Protein AF-A0A645EVH6-F1 (afdb_monomer_lite)

Foldseek 3Di:
DDDDDDDPDPPDFDDPDLKTKDQDPVVVVVVLVVVLVVLLVVVVVVLVVVLVVVVVVLVVVLVVVQVVVVVVCVVVVVVVCVVCVVVVHPDPADADRQDSVLQPPDSVVLLVQLLVVVDDDDDDDDDPCSVVVSSVVVSPDPPQPQPPPPPDHTIGIGRNVSVVVVSVVVVVSSVVSSVVSVVVSVVVSVVVSVVVSVVRRVVSVVVVVVVVVVVVVVVVVVVVVVVVVVVVVVVVVVVVVVVVVVVVVVVVVVVVVVVVVVD

pLDDT: mean 74.07, std 15.63, range [30.72, 95.19]

Structure (mmCIF, N/CA/C/O backbone):
data_AF-A0A645EVH6-F1
#
_entry.id   AF-A0A645EVH6-F1
#
loop_
_atom_site.group_PDB
_atom_site.id
_atom_site.type_symbol
_atom_site.label_atom_id
_atom_site.label_alt_id
_atom_site.label_comp_id
_atom_site.label_asym_id
_atom_site.label_entity_id
_atom_site.label_seq_id
_atom_site.pdbx_PDB_ins_code
_atom_site.Cartn_x
_atom_site.Cartn_y
_atom_site.Cartn_z
_atom_site.occupancy
_atom_site.B_iso_or_equiv
_atom_site.auth_seq_id
_atom_site.auth_comp_id
_atom_site.auth_asym_id
_atom_site.auth_atom_id
_atom_site.pdbx_PDB_model_num
ATOM 1 N N . MET A 1 1 ? 37.843 15.540 -81.173 1.00 35.75 1 MET A N 1
ATOM 2 C CA . MET A 1 1 ? 38.576 15.593 -79.892 1.00 35.75 1 MET A CA 1
ATOM 3 C C . MET A 1 1 ? 37.615 16.020 -78.799 1.00 35.75 1 MET A C 1
ATOM 5 O O . MET A 1 1 ? 36.695 16.767 -79.100 1.00 35.75 1 MET A O 1
ATOM 9 N N . SER A 1 2 ? 37.868 15.526 -77.586 1.00 34.94 2 SER A N 1
ATOM 10 C CA . SER A 1 2 ? 37.196 15.837 -76.314 1.00 34.94 2 SER A CA 1
ATOM 11 C C . SER A 1 2 ? 35.929 15.036 -75.994 1.00 34.94 2 SER A C 1
ATOM 13 O O . SER A 1 2 ? 34.800 15.493 -76.137 1.00 34.94 2 SER A O 1
ATOM 15 N N . GLN A 1 3 ? 36.182 13.822 -75.493 1.00 38.12 3 GLN A N 1
ATOM 16 C CA . GLN A 1 3 ? 35.404 13.207 -74.418 1.00 38.12 3 GLN A CA 1
ATOM 17 C C . GLN A 1 3 ? 35.583 14.034 -73.133 1.00 38.12 3 GLN A C 1
ATOM 19 O O . GLN A 1 3 ? 36.707 14.432 -72.835 1.00 38.12 3 GLN A O 1
ATOM 24 N N . HIS A 1 4 ? 34.528 14.189 -72.331 1.00 30.72 4 HIS A N 1
ATOM 25 C CA . HIS A 1 4 ? 34.626 13.889 -70.901 1.00 30.72 4 HIS A CA 1
ATOM 26 C C . HIS A 1 4 ? 33.241 13.563 -70.336 1.00 30.72 4 HIS A C 1
ATOM 28 O O . HIS A 1 4 ? 32.351 14.405 -70.248 1.00 30.72 4 HIS A O 1
ATOM 34 N N . SER A 1 5 ? 33.083 12.293 -69.981 1.00 32.91 5 SER A N 1
ATOM 35 C CA . SER A 1 5 ? 32.079 11.779 -69.061 1.00 32.91 5 SER A CA 1
ATOM 36 C C . SER A 1 5 ? 32.321 12.306 -67.647 1.00 32.91 5 SER A C 1
ATOM 38 O O . SER A 1 5 ? 33.470 12.539 -67.283 1.00 32.91 5 SER A O 1
ATOM 40 N N . LEU A 1 6 ? 31.277 12.380 -66.825 1.00 33.12 6 LEU A N 1
ATOM 41 C CA . LEU A 1 6 ? 31.109 11.583 -65.597 1.00 33.12 6 LEU A CA 1
ATOM 42 C C . LEU A 1 6 ? 30.071 12.267 -64.711 1.00 33.12 6 LEU A C 1
ATOM 44 O O . LEU A 1 6 ? 30.290 13.354 -64.181 1.00 33.12 6 LEU A O 1
ATOM 48 N N . GLY A 1 7 ? 28.933 11.590 -64.563 1.00 31.44 7 GLY A N 1
ATOM 49 C CA . GLY A 1 7 ? 27.994 11.869 -63.495 1.00 31.44 7 GLY A CA 1
ATOM 50 C C . GLY A 1 7 ? 28.711 11.741 -62.156 1.00 31.44 7 GLY A C 1
ATOM 51 O O . GLY A 1 7 ? 29.404 10.754 -61.904 1.00 31.44 7 GLY A O 1
ATOM 52 N N . ALA A 1 8 ? 28.552 12.758 -61.316 1.00 31.44 8 ALA A N 1
ATOM 53 C CA . ALA A 1 8 ? 28.910 12.682 -59.915 1.00 31.44 8 ALA A CA 1
ATOM 54 C C . ALA A 1 8 ? 28.021 11.609 -59.278 1.00 31.44 8 ALA A C 1
ATOM 56 O O . ALA A 1 8 ? 26.817 11.802 -59.097 1.00 31.44 8 ALA A O 1
ATOM 57 N N . GLY A 1 9 ? 28.617 10.444 -59.031 1.00 32.34 9 GLY A N 1
ATOM 58 C CA . GLY A 1 9 ? 27.984 9.357 -58.311 1.00 32.34 9 GLY A CA 1
ATOM 59 C C . GLY A 1 9 ? 27.580 9.841 -56.927 1.00 32.34 9 GLY A C 1
ATOM 60 O O . GLY A 1 9 ? 28.414 10.290 -56.143 1.00 32.34 9 GLY A O 1
ATOM 61 N N . VAL A 1 10 ? 26.291 9.739 -56.624 1.00 41.28 10 VAL A N 1
ATOM 62 C CA . VAL A 1 10 ? 25.836 9.638 -55.243 1.00 41.28 10 VAL A CA 1
ATOM 63 C C . VAL A 1 10 ? 26.436 8.333 -54.729 1.00 41.28 10 VAL A C 1
ATOM 65 O O . VAL A 1 10 ? 25.954 7.258 -55.080 1.00 41.28 10 VAL A O 1
ATOM 68 N N . SER A 1 11 ? 27.548 8.421 -53.994 1.00 47.06 11 SER A N 1
ATOM 69 C CA . SER A 1 11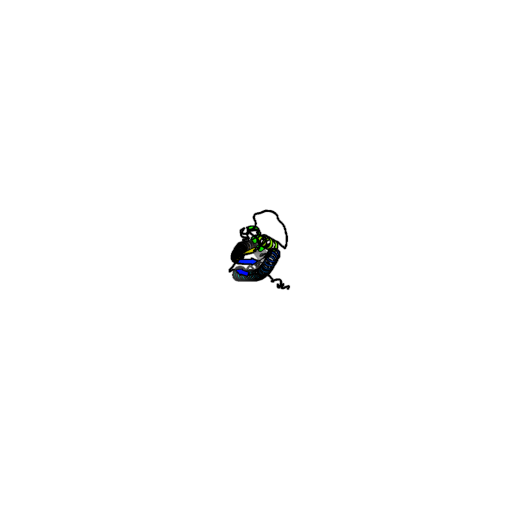 ? 28.149 7.281 -53.300 1.00 47.06 11 SER A CA 1
ATOM 70 C C . SER A 1 11 ? 27.110 6.742 -52.327 1.00 47.06 11 SER A C 1
ATOM 72 O O . SER A 1 11 ? 26.860 7.325 -51.273 1.00 47.06 11 SER A O 1
ATOM 74 N N . SER A 1 12 ? 26.424 5.689 -52.755 1.00 53.12 12 SER A N 1
ATOM 75 C CA . SER A 1 12 ? 25.334 5.074 -52.018 1.00 53.12 12 SER A CA 1
ATOM 76 C C . SER A 1 12 ? 25.916 4.343 -50.811 1.00 53.12 12 SER A C 1
ATOM 78 O O . SER A 1 12 ? 26.953 3.691 -50.922 1.00 53.12 12 SER A O 1
ATOM 80 N N . ALA A 1 13 ? 25.272 4.472 -49.653 1.00 57.31 13 ALA A N 1
ATOM 81 C CA . ALA A 1 13 ? 25.601 3.658 -48.491 1.00 57.31 13 ALA A CA 1
ATOM 82 C C . ALA A 1 13 ? 25.440 2.177 -48.867 1.00 57.31 13 ALA A C 1
ATOM 84 O O . ALA A 1 13 ? 24.383 1.782 -49.368 1.00 57.31 13 ALA A O 1
ATOM 85 N N . GLU A 1 14 ? 26.484 1.379 -48.659 1.00 62.78 14 GLU A N 1
ATOM 86 C CA . GLU A 1 14 ? 26.471 -0.050 -48.966 1.00 62.78 14 GLU A CA 1
ATOM 87 C C . GLU A 1 14 ? 26.329 -0.840 -47.663 1.00 62.78 14 GLU A C 1
ATOM 89 O O . GLU A 1 14 ? 27.074 -0.641 -46.703 1.00 62.78 14 GLU A O 1
ATOM 94 N N . MET A 1 15 ? 25.346 -1.740 -47.622 1.00 56.16 15 MET A N 1
ATOM 95 C CA . MET A 1 15 ? 25.192 -2.701 -46.533 1.00 56.16 15 MET A CA 1
ATOM 96 C C . MET A 1 15 ? 26.043 -3.930 -46.848 1.00 56.16 15 MET A C 1
ATOM 98 O O . MET A 1 15 ? 25.703 -4.710 -47.738 1.00 56.16 15 MET A O 1
ATOM 102 N N . ALA A 1 16 ? 27.138 -4.113 -46.115 1.00 58.44 16 ALA A N 1
ATOM 103 C CA . ALA A 1 16 ? 27.970 -5.307 -46.182 1.00 58.44 16 ALA A CA 1
ATOM 104 C C . ALA A 1 16 ? 27.645 -6.208 -44.979 1.00 58.44 16 ALA A C 1
ATOM 106 O O . ALA A 1 16 ? 28.345 -6.213 -43.967 1.00 58.44 16 ALA A O 1
ATOM 107 N N . GLY A 1 17 ? 26.538 -6.952 -45.066 1.00 66.12 17 GLY A N 1
ATOM 108 C CA . GLY A 1 17 ? 26.044 -7.760 -43.946 1.00 66.12 17 GLY A CA 1
ATOM 109 C C . GLY A 1 17 ? 25.523 -6.886 -42.801 1.00 66.12 17 GLY A C 1
ATOM 110 O O . GLY A 1 17 ? 24.634 -6.067 -43.018 1.00 66.12 17 GLY A O 1
ATOM 111 N N . GLU A 1 18 ? 26.070 -7.052 -41.593 1.00 61.06 18 GLU A N 1
ATOM 112 C CA . GLU A 1 18 ? 25.745 -6.228 -40.411 1.00 61.06 18 GLU A CA 1
ATOM 113 C C . GLU A 1 18 ? 26.552 -4.916 -40.347 1.00 61.06 18 GLU A C 1
ATOM 115 O O . GLU A 1 18 ? 26.321 -4.090 -39.466 1.00 61.06 18 GLU A O 1
ATOM 120 N N . MET A 1 19 ? 27.470 -4.695 -41.294 1.00 65.31 19 MET A N 1
ATOM 121 C CA . MET A 1 19 ? 28.307 -3.499 -41.360 1.00 65.31 19 MET A CA 1
ATOM 122 C C . MET A 1 19 ? 27.734 -2.500 -42.365 1.00 65.31 19 MET A C 1
ATOM 124 O O . MET A 1 19 ? 27.615 -2.790 -43.559 1.00 65.31 19 MET A O 1
ATOM 128 N N . LEU A 1 20 ? 27.414 -1.301 -41.890 1.00 67.81 20 LEU A N 1
ATOM 129 C CA . LEU A 1 20 ? 27.058 -0.176 -42.741 1.00 67.81 20 LEU A CA 1
ATOM 130 C C . LEU A 1 20 ? 28.345 0.532 -43.182 1.00 67.81 20 LEU A C 1
ATOM 132 O O . LEU A 1 20 ? 29.060 1.107 -42.360 1.00 67.81 20 LEU A O 1
ATOM 136 N N . VAL A 1 21 ? 28.632 0.474 -44.482 1.00 69.06 21 VAL A N 1
ATOM 137 C CA . VAL A 1 21 ? 29.816 1.078 -45.100 1.00 69.06 21 VAL A CA 1
ATOM 138 C C . VAL A 1 21 ? 29.434 2.452 -45.646 1.00 69.06 21 VAL A C 1
ATOM 140 O O . VAL A 1 21 ? 28.615 2.580 -46.560 1.00 69.06 21 VAL A O 1
ATOM 143 N N . LEU A 1 22 ? 30.046 3.496 -45.101 1.00 69.69 22 LEU A N 1
ATOM 144 C CA . LEU A 1 22 ? 29.836 4.887 -45.488 1.00 69.69 22 LEU A CA 1
ATOM 145 C C . LEU A 1 22 ? 31.140 5.474 -46.007 1.00 69.69 22 LEU A C 1
ATOM 147 O O . LEU A 1 22 ? 32.206 5.233 -45.460 1.00 69.69 22 LEU A O 1
ATOM 151 N N . HIS A 1 23 ? 31.070 6.243 -47.084 1.00 67.12 23 HIS A N 1
ATOM 152 C CA . HIS A 1 23 ? 32.266 6.723 -47.783 1.00 67.12 23 HIS A CA 1
ATOM 153 C C . HIS A 1 23 ? 32.705 8.127 -47.329 1.00 67.12 23 HIS A C 1
ATOM 155 O O . HIS A 1 23 ? 33.748 8.619 -47.755 1.00 67.12 23 HIS A O 1
ATOM 161 N N . ASP A 1 24 ? 31.920 8.758 -46.451 1.00 68.81 24 ASP A N 1
ATOM 162 C CA . ASP A 1 24 ? 32.100 10.128 -45.976 1.00 68.81 24 ASP A CA 1
ATOM 163 C C . ASP A 1 24 ? 31.794 10.249 -44.471 1.00 68.81 24 ASP A C 1
ATOM 165 O O . ASP A 1 24 ? 30.850 9.637 -43.963 1.00 68.81 24 ASP A O 1
ATOM 169 N N . GLU A 1 25 ? 32.586 11.059 -43.761 1.00 66.12 25 GLU A N 1
ATOM 170 C CA . GLU A 1 25 ? 32.459 11.260 -42.309 1.00 66.12 25 GLU A CA 1
ATOM 171 C C . GLU A 1 25 ? 31.138 11.939 -41.949 1.00 66.12 25 GLU A C 1
ATOM 173 O O . GLU A 1 25 ? 30.506 11.612 -40.944 1.00 66.12 25 GLU A O 1
ATOM 178 N N . GLY A 1 26 ? 30.716 12.896 -42.781 1.00 66.56 26 GLY A N 1
ATOM 179 C CA . GLY A 1 26 ? 29.462 13.615 -42.617 1.00 66.56 26 GLY A CA 1
ATOM 180 C C . GLY A 1 26 ? 28.276 12.673 -42.762 1.00 66.56 26 GLY A C 1
ATOM 181 O O . GLY A 1 26 ? 27.378 12.686 -41.924 1.00 66.56 26 GLY A O 1
ATOM 182 N N . GLN A 1 27 ? 28.303 11.786 -43.759 1.00 69.00 27 GLN A N 1
ATOM 183 C CA . GLN A 1 27 ? 27.285 10.745 -43.920 1.00 69.00 27 GLN A CA 1
ATOM 184 C C . GLN A 1 27 ? 27.244 9.777 -42.727 1.00 69.00 27 GLN A C 1
ATOM 186 O O . GLN A 1 27 ? 26.154 9.445 -42.262 1.00 69.00 27 GLN A O 1
ATOM 191 N N . ALA A 1 28 ? 28.399 9.376 -42.184 1.00 66.94 28 ALA A N 1
ATOM 192 C CA . ALA A 1 28 ? 28.474 8.544 -40.979 1.00 66.94 28 ALA A CA 1
ATOM 193 C C . ALA A 1 28 ? 27.867 9.212 -39.748 1.00 66.94 28 ALA A C 1
ATOM 195 O O . ALA A 1 28 ? 27.052 8.598 -39.057 1.00 66.94 28 ALA A O 1
ATOM 196 N N . LYS A 1 29 ? 28.177 10.490 -39.523 1.00 69.25 29 LYS A N 1
ATOM 197 C CA . LYS A 1 29 ? 27.578 11.268 -38.433 1.00 69.25 29 LYS A CA 1
ATOM 198 C C . LYS A 1 29 ? 26.071 11.425 -38.607 1.00 69.25 29 LYS A C 1
ATOM 200 O O . LYS A 1 29 ? 25.334 11.163 -37.668 1.00 69.25 29 LYS A O 1
ATOM 205 N N . ILE A 1 30 ? 25.600 11.742 -39.814 1.00 76.25 30 ILE A N 1
ATOM 206 C CA . ILE A 1 30 ? 24.165 11.899 -40.097 1.00 76.25 30 ILE A CA 1
ATOM 207 C C . ILE A 1 30 ? 23.400 10.593 -39.847 1.00 76.25 30 ILE A C 1
ATOM 209 O O . ILE A 1 30 ? 22.311 10.618 -39.272 1.00 76.25 30 ILE A O 1
ATOM 213 N N . VAL A 1 31 ? 23.942 9.447 -40.269 1.00 74.62 31 VAL A N 1
ATOM 214 C CA . VAL A 1 31 ? 23.275 8.158 -40.051 1.00 74.62 31 VAL A CA 1
ATOM 215 C C . VAL A 1 31 ? 23.280 7.777 -38.571 1.00 74.62 31 VAL A C 1
ATOM 217 O O . VAL A 1 31 ? 22.240 7.358 -38.065 1.00 74.62 31 VAL A O 1
ATOM 220 N N . LEU A 1 32 ? 24.389 7.981 -37.856 1.00 72.75 32 LEU A N 1
ATOM 221 C CA . LEU A 1 32 ? 24.445 7.752 -36.411 1.00 72.75 32 LEU A CA 1
ATOM 222 C C . LEU A 1 32 ? 23.496 8.666 -35.642 1.00 72.75 32 LEU A C 1
ATOM 224 O O . LEU A 1 32 ? 22.785 8.186 -34.765 1.00 72.75 32 LEU A O 1
ATOM 228 N N . ASP A 1 33 ? 23.418 9.945 -35.998 1.00 74.19 33 ASP A N 1
ATOM 229 C CA . ASP A 1 33 ? 22.483 10.884 -35.378 1.00 74.19 33 ASP A CA 1
ATOM 230 C C . ASP A 1 33 ? 21.028 10.486 -35.655 1.00 74.19 33 ASP A C 1
ATOM 232 O O . ASP A 1 33 ? 20.176 10.572 -34.769 1.00 74.19 33 ASP A O 1
ATOM 236 N N . LYS A 1 34 ? 20.736 9.964 -36.851 1.00 81.31 34 LYS A N 1
ATOM 237 C CA . LYS A 1 34 ? 19.405 9.450 -37.191 1.00 81.31 34 LYS A CA 1
ATOM 238 C C . LYS A 1 34 ? 19.059 8.175 -36.417 1.00 81.31 34 LYS A C 1
ATOM 240 O O . LYS A 1 34 ? 17.935 8.055 -35.929 1.00 81.31 34 LYS A O 1
ATOM 245 N N . ILE A 1 35 ? 20.006 7.246 -36.273 1.00 77.31 35 ILE A N 1
ATOM 246 C CA . ILE A 1 35 ? 19.842 6.033 -35.457 1.00 77.31 35 ILE A CA 1
ATOM 247 C C . ILE A 1 35 ? 19.646 6.419 -33.990 1.00 77.31 35 ILE A C 1
ATOM 249 O O . ILE A 1 35 ? 18.695 5.962 -33.364 1.00 77.31 35 ILE A O 1
ATOM 253 N N . ARG A 1 36 ? 20.483 7.318 -33.463 1.00 73.56 36 ARG A N 1
ATOM 254 C CA . ARG A 1 36 ? 20.394 7.852 -32.100 1.00 73.56 36 ARG A CA 1
ATOM 255 C C . ARG A 1 36 ? 19.021 8.455 -31.835 1.00 73.56 36 ARG A C 1
ATOM 257 O O . ARG A 1 36 ? 18.365 8.047 -30.883 1.00 73.56 36 ARG A O 1
ATOM 264 N N . SER A 1 37 ? 18.573 9.364 -32.698 1.00 79.25 37 SER A N 1
ATOM 265 C CA . SER A 1 37 ? 17.268 10.017 -32.567 1.00 79.25 37 SER A CA 1
ATOM 266 C C . SER A 1 37 ? 16.113 9.011 -32.631 1.00 79.25 37 SER A C 1
ATOM 268 O O . SER A 1 37 ? 15.169 9.103 -31.847 1.00 79.25 37 SER A O 1
ATOM 270 N N . SER A 1 38 ? 16.203 8.003 -33.507 1.00 81.56 38 SER A N 1
ATOM 271 C CA . SER A 1 38 ? 15.198 6.939 -33.588 1.00 81.56 38 SER A CA 1
ATOM 272 C C . SER A 1 38 ? 15.171 6.070 -32.326 1.00 81.56 38 SER A C 1
ATOM 274 O O . SER A 1 38 ? 14.091 5.768 -31.821 1.00 81.56 38 SER A O 1
ATOM 276 N N . CYS A 1 39 ? 16.333 5.670 -31.802 1.00 75.12 39 CYS A N 1
ATOM 277 C CA . CYS A 1 39 ? 16.439 4.879 -30.575 1.00 75.12 39 CYS A CA 1
ATOM 278 C C . CYS A 1 39 ? 15.926 5.660 -29.360 1.00 75.12 39 CYS A C 1
ATOM 280 O O . CYS A 1 39 ? 15.150 5.122 -28.576 1.00 75.12 39 CYS A O 1
ATOM 282 N N . GLU A 1 40 ? 16.304 6.933 -29.233 1.00 77.31 40 GLU A N 1
ATOM 283 C CA . GLU A 1 40 ? 15.819 7.831 -28.182 1.00 77.31 40 GLU A CA 1
ATOM 284 C C . GLU A 1 40 ? 14.288 7.939 -28.213 1.00 77.31 40 GLU A C 1
ATOM 286 O O . GLU A 1 40 ? 13.637 7.763 -27.185 1.00 77.31 40 GLU A O 1
ATOM 291 N N . GLY A 1 41 ? 13.697 8.136 -29.396 1.00 81.06 41 GLY A N 1
ATOM 292 C CA . GLY A 1 41 ? 12.243 8.205 -29.553 1.00 81.06 41 GLY A CA 1
ATOM 293 C C . GLY A 1 41 ? 11.526 6.921 -29.122 1.00 81.06 41 GLY A C 1
ATOM 294 O O . GLY A 1 41 ? 10.532 6.982 -28.398 1.00 81.06 41 GLY A O 1
ATOM 295 N N . VAL A 1 42 ? 12.041 5.753 -29.518 1.00 83.12 42 VAL A N 1
ATOM 296 C CA . VAL A 1 42 ? 11.462 4.452 -29.135 1.00 83.12 42 VAL A CA 1
ATOM 297 C C . VAL A 1 42 ? 11.573 4.215 -27.628 1.00 83.12 42 VAL A C 1
ATOM 299 O O . VAL A 1 42 ? 10.612 3.767 -27.005 1.00 83.12 42 VAL A O 1
ATOM 302 N N . LEU A 1 43 ? 12.720 4.533 -27.028 1.00 76.06 43 LEU A N 1
ATOM 303 C CA . LEU A 1 43 ? 12.962 4.323 -25.601 1.00 76.06 43 LEU A CA 1
ATOM 304 C C . LEU A 1 43 ? 12.127 5.264 -24.729 1.00 76.06 43 LEU A C 1
ATOM 306 O O . LEU A 1 43 ? 11.577 4.821 -23.722 1.00 76.06 43 LEU A O 1
ATOM 310 N N . LEU A 1 44 ? 11.954 6.524 -25.138 1.00 80.44 44 LEU A N 1
ATOM 311 C CA . LEU A 1 44 ? 11.052 7.463 -24.464 1.00 80.44 44 LEU A CA 1
ATOM 312 C C . LEU A 1 44 ? 9.594 6.997 -24.545 1.00 80.44 44 LEU A C 1
ATOM 314 O O . LEU A 1 44 ? 8.898 6.978 -23.531 1.00 80.44 44 LEU A O 1
ATOM 318 N N . ALA A 1 45 ? 9.144 6.541 -25.717 1.00 83.06 45 ALA A N 1
ATOM 319 C CA . ALA A 1 45 ? 7.801 5.985 -25.870 1.00 83.06 45 ALA A CA 1
ATOM 320 C C . ALA A 1 45 ? 7.594 4.735 -24.993 1.00 83.06 45 ALA A C 1
ATOM 322 O O . ALA A 1 45 ? 6.544 4.578 -24.363 1.00 83.06 45 ALA A O 1
ATOM 323 N N . ALA A 1 46 ? 8.606 3.866 -24.903 1.00 80.44 46 ALA A N 1
ATOM 324 C CA . ALA A 1 46 ? 8.582 2.700 -24.026 1.00 80.44 46 ALA A CA 1
ATOM 325 C C . ALA A 1 46 ? 8.528 3.102 -22.544 1.00 80.44 46 ALA A C 1
ATOM 327 O O . ALA A 1 46 ? 7.717 2.557 -21.797 1.00 80.44 46 ALA A O 1
ATOM 328 N N . GLN A 1 47 ? 9.326 4.088 -22.121 1.00 79.75 47 GLN A N 1
ATOM 329 C CA . GLN A 1 47 ? 9.304 4.618 -20.757 1.00 79.75 47 GLN A CA 1
ATOM 330 C C . GLN A 1 47 ? 7.926 5.188 -20.401 1.00 79.75 47 GLN A C 1
ATOM 332 O O . GLN A 1 47 ? 7.393 4.876 -19.337 1.00 79.75 47 GLN A O 1
ATOM 337 N N . GLU A 1 48 ? 7.325 5.995 -21.277 1.00 82.94 48 GLU A N 1
ATOM 338 C CA . GLU A 1 48 ? 5.980 6.536 -21.061 1.00 82.94 48 GLU A CA 1
ATOM 339 C C . GLU A 1 48 ? 4.924 5.431 -20.983 1.00 82.94 48 GLU A C 1
ATOM 341 O O . GLU A 1 48 ? 4.034 5.490 -20.133 1.00 82.94 48 GLU A O 1
ATOM 346 N N . SER A 1 49 ? 5.020 4.405 -21.834 1.00 86.00 49 SER A N 1
ATOM 347 C CA . SER A 1 49 ? 4.129 3.242 -21.776 1.00 86.00 49 SER A CA 1
ATOM 348 C C . SER A 1 49 ? 4.256 2.505 -20.446 1.00 86.00 49 SER A C 1
ATOM 350 O O . SER A 1 49 ? 3.255 2.309 -19.765 1.00 86.00 49 SER A O 1
ATOM 352 N N . ILE A 1 50 ? 5.481 2.167 -20.034 1.00 81.56 50 ILE A N 1
ATOM 353 C CA . ILE A 1 50 ? 5.742 1.455 -18.777 1.00 81.56 50 ILE A CA 1
ATOM 354 C C . ILE A 1 50 ? 5.292 2.297 -17.580 1.00 81.56 50 ILE A C 1
ATOM 356 O O . ILE A 1 50 ? 4.684 1.769 -16.657 1.00 81.56 50 ILE A O 1
ATOM 360 N N . SER A 1 51 ? 5.552 3.606 -17.593 1.00 80.69 51 SER A N 1
ATOM 361 C CA . SER A 1 51 ? 5.132 4.515 -16.523 1.00 80.69 51 SER A CA 1
ATOM 362 C C . SER A 1 51 ? 3.610 4.543 -16.365 1.00 80.69 51 SER A C 1
ATOM 364 O O . SER A 1 51 ? 3.105 4.432 -15.247 1.00 80.69 51 SER A O 1
ATOM 366 N N . ARG A 1 52 ? 2.874 4.623 -17.483 1.00 85.19 52 ARG A N 1
ATOM 367 C CA . ARG A 1 52 ? 1.405 4.554 -17.482 1.00 85.19 52 ARG A CA 1
ATOM 368 C C . ARG A 1 52 ? 0.898 3.202 -16.987 1.00 85.19 52 ARG A C 1
ATOM 370 O O . ARG A 1 52 ? 0.023 3.170 -16.127 1.00 85.19 52 ARG A O 1
ATOM 377 N N . ASP A 1 53 ? 1.466 2.105 -17.479 1.00 86.38 53 ASP A N 1
ATOM 378 C CA . ASP A 1 53 ? 1.051 0.757 -17.084 1.00 86.38 53 ASP A CA 1
ATOM 379 C C . ASP A 1 53 ? 1.320 0.489 -15.599 1.00 86.38 53 ASP A C 1
ATOM 381 O O . ASP A 1 53 ? 0.477 -0.087 -14.912 1.00 86.38 53 ASP A O 1
ATOM 385 N N . LEU A 1 54 ? 2.473 0.924 -15.082 1.00 83.12 54 LEU A N 1
ATOM 386 C CA . LEU A 1 54 ? 2.802 0.809 -13.663 1.00 83.12 54 LEU A CA 1
ATOM 387 C C . LEU A 1 54 ? 1.834 1.617 -12.802 1.00 83.12 54 LEU A C 1
ATOM 389 O O . LEU A 1 54 ? 1.332 1.074 -11.824 1.00 83.12 54 LEU A O 1
ATOM 393 N N . ALA A 1 55 ? 1.526 2.862 -13.177 1.00 81.56 55 ALA A N 1
ATOM 394 C CA . ALA A 1 55 ? 0.556 3.683 -12.453 1.00 81.56 55 ALA A CA 1
ATOM 395 C C . ALA A 1 55 ? -0.815 2.988 -12.355 1.00 81.56 55 ALA A C 1
ATOM 397 O O . ALA A 1 55 ? -1.342 2.823 -11.257 1.00 81.56 55 ALA A O 1
ATOM 398 N N . LEU A 1 56 ? -1.332 2.468 -13.474 1.00 86.88 56 LEU A N 1
ATOM 399 C CA . LEU A 1 56 ? -2.600 1.730 -13.497 1.00 86.88 56 LEU A CA 1
ATOM 400 C C . LEU A 1 56 ? -2.564 0.470 -12.621 1.00 86.88 56 LEU A C 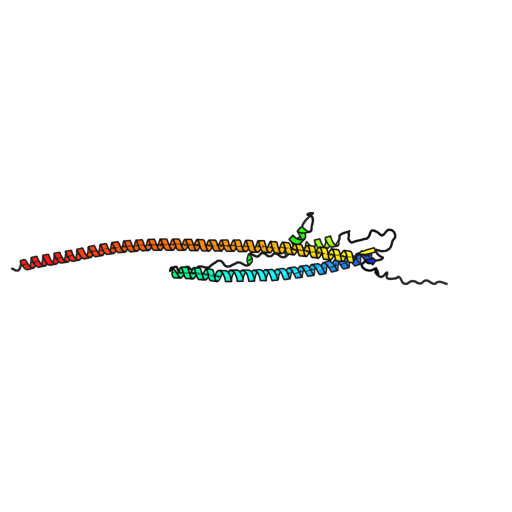1
ATOM 402 O O . LEU A 1 56 ? -3.519 0.171 -11.903 1.00 86.88 56 LEU A O 1
ATOM 406 N N . ARG A 1 57 ? -1.463 -0.291 -12.660 1.00 85.31 57 ARG A N 1
ATOM 407 C CA . ARG A 1 57 ? -1.328 -1.497 -11.830 1.00 85.31 57 ARG A CA 1
ATOM 408 C C . ARG A 1 57 ? -1.198 -1.172 -10.348 1.00 85.31 57 ARG A C 1
ATOM 410 O O . ARG A 1 57 ? -1.712 -1.938 -9.536 1.00 85.31 57 ARG A O 1
ATOM 417 N N . PHE A 1 58 ? -0.549 -0.067 -9.995 1.00 82.06 58 PHE A N 1
ATOM 418 C CA . PHE A 1 58 ? -0.467 0.395 -8.615 1.00 82.06 58 PHE A CA 1
ATOM 419 C C . PHE A 1 58 ? -1.834 0.803 -8.071 1.00 82.06 58 PHE A C 1
ATOM 421 O O . PHE A 1 58 ? -2.205 0.319 -7.007 1.00 82.06 58 PHE A O 1
ATOM 428 N N . GLU A 1 59 ? -2.627 1.564 -8.827 1.00 82.69 59 GLU A N 1
ATOM 429 C CA . GLU A 1 59 ? -4.011 1.900 -8.451 1.00 82.69 59 GLU A CA 1
ATOM 430 C C . GLU A 1 59 ? -4.884 0.638 -8.291 1.00 82.69 59 GLU A C 1
ATOM 432 O O . GLU A 1 59 ? -5.707 0.510 -7.374 1.00 82.69 59 GLU A O 1
ATOM 437 N N . GLN A 1 60 ? -4.694 -0.354 -9.166 1.00 86.31 60 GLN A N 1
ATOM 438 C CA . GLN A 1 60 ? -5.398 -1.630 -9.062 1.00 86.31 60 GLN A CA 1
ATOM 439 C C . GLN A 1 60 ? -4.969 -2.430 -7.823 1.00 86.31 60 GLN A C 1
ATOM 441 O O . GLN A 1 60 ? -5.816 -3.012 -7.139 1.00 86.31 60 GLN A O 1
ATOM 446 N N . LEU A 1 61 ? -3.671 -2.471 -7.519 1.00 83.38 61 LEU A N 1
ATOM 447 C CA . LEU A 1 61 ? -3.145 -3.125 -6.321 1.00 83.38 61 LEU A CA 1
ATOM 448 C C . LEU A 1 61 ? -3.696 -2.458 -5.058 1.00 83.38 61 LEU A C 1
ATOM 450 O O . LEU A 1 61 ? -4.198 -3.138 -4.167 1.00 83.38 61 LEU A O 1
ATOM 454 N N . GLU A 1 62 ? -3.652 -1.132 -5.024 1.00 81.38 62 GLU A N 1
ATOM 455 C CA . GLU A 1 62 ? -4.140 -0.272 -3.952 1.00 81.38 62 GLU A CA 1
ATOM 456 C C . GLU A 1 62 ? -5.630 -0.527 -3.655 1.00 81.38 62 GLU A C 1
ATOM 458 O O . GLU A 1 62 ? -6.008 -0.842 -2.520 1.00 81.38 62 GLU A O 1
ATOM 463 N N . SER A 1 63 ? -6.481 -0.490 -4.684 1.00 84.81 63 SER A N 1
ATOM 464 C CA . SER A 1 63 ? -7.918 -0.768 -4.549 1.00 84.81 63 SER A CA 1
ATOM 465 C C . SER A 1 63 ? -8.211 -2.214 -4.136 1.00 84.81 63 SER A C 1
ATOM 467 O O . SER A 1 63 ? -9.084 -2.455 -3.296 1.00 84.81 63 SER A O 1
ATOM 469 N N . THR A 1 64 ? -7.465 -3.183 -4.673 1.00 86.12 64 THR A N 1
ATOM 470 C CA . THR A 1 64 ? -7.628 -4.604 -4.333 1.00 86.12 64 THR A CA 1
ATOM 471 C C . THR A 1 64 ? -7.238 -4.875 -2.884 1.00 86.12 64 THR A C 1
ATOM 473 O O . THR A 1 64 ? -7.979 -5.551 -2.171 1.00 86.12 64 THR A O 1
ATOM 476 N N . LEU A 1 65 ? -6.114 -4.323 -2.424 1.00 81.38 65 LEU A N 1
ATOM 477 C CA . LEU A 1 65 ? -5.629 -4.505 -1.059 1.00 81.38 65 LEU A CA 1
ATOM 478 C C . LEU A 1 65 ? -6.565 -3.836 -0.050 1.00 81.38 65 LEU A C 1
ATOM 480 O O . LEU A 1 65 ? -6.941 -4.462 0.940 1.00 81.38 65 LEU A O 1
ATOM 484 N N . SER A 1 66 ? -7.028 -2.616 -0.341 1.00 81.94 66 SER A N 1
ATOM 485 C CA . SER A 1 66 ? -8.033 -1.932 0.482 1.00 81.94 66 SER A CA 1
ATOM 486 C C . SER A 1 66 ? -9.318 -2.743 0.606 1.00 81.94 66 SER A C 1
ATOM 488 O O . SER A 1 66 ? -9.857 -2.905 1.703 1.00 81.94 66 SER A O 1
ATOM 490 N N . ARG A 1 67 ? -9.803 -3.306 -0.505 1.00 86.12 67 ARG A N 1
ATOM 491 C CA . ARG A 1 67 ? -10.995 -4.154 -0.500 1.00 86.12 67 ARG A CA 1
ATOM 492 C C . ARG A 1 67 ? -10.781 -5.423 0.318 1.00 86.12 67 ARG A C 1
ATOM 494 O O . ARG A 1 67 ? -11.590 -5.703 1.195 1.00 86.12 67 ARG A O 1
ATOM 501 N N . ALA A 1 68 ? -9.692 -6.148 0.067 1.00 86.00 68 ALA A N 1
ATOM 502 C CA . ALA A 1 68 ? -9.379 -7.394 0.758 1.00 86.00 68 ALA A CA 1
ATOM 503 C C . ALA A 1 68 ? -9.265 -7.190 2.274 1.00 86.00 68 ALA A C 1
ATOM 505 O O . ALA A 1 68 ? -9.816 -7.974 3.047 1.00 86.00 68 ALA A O 1
ATOM 506 N N . LEU A 1 69 ? -8.608 -6.112 2.706 1.00 81.62 69 LEU A N 1
ATOM 507 C CA . LEU A 1 69 ? -8.446 -5.826 4.124 1.00 81.62 69 LEU A CA 1
ATOM 508 C C . LEU A 1 69 ? -9.761 -5.379 4.779 1.00 81.62 69 LEU A C 1
ATOM 510 O O . LEU A 1 69 ? -10.092 -5.857 5.861 1.00 81.62 69 LEU A O 1
ATOM 514 N N . ASN A 1 70 ? -10.552 -4.530 4.116 1.00 83.69 70 ASN A N 1
ATOM 515 C CA . ASN A 1 70 ? -11.882 -4.159 4.610 1.00 83.69 70 ASN A CA 1
ATOM 516 C C . ASN A 1 70 ? -12.812 -5.377 4.718 1.00 83.69 70 ASN A C 1
ATOM 518 O O . ASN A 1 70 ? -13.521 -5.526 5.714 1.00 83.69 70 ASN A O 1
ATOM 522 N N . ASP A 1 71 ? -12.800 -6.265 3.723 1.00 86.81 71 ASP A N 1
ATOM 523 C CA . ASP A 1 71 ? -13.610 -7.484 3.730 1.00 86.81 71 ASP A CA 1
ATOM 524 C C . ASP A 1 71 ? -13.161 -8.455 4.837 1.00 86.81 71 ASP A C 1
ATOM 526 O O . ASP A 1 71 ? -14.010 -9.084 5.467 1.00 86.81 71 ASP A O 1
ATOM 530 N N . ALA A 1 72 ? -11.863 -8.512 5.152 1.00 84.62 72 ALA A N 1
ATOM 531 C CA . ALA A 1 72 ? -11.346 -9.261 6.298 1.00 84.62 72 ALA A CA 1
ATOM 532 C C . ALA A 1 72 ? -11.720 -8.631 7.653 1.00 84.62 72 ALA A C 1
ATOM 534 O O . ALA A 1 72 ? -11.859 -9.346 8.646 1.00 84.62 72 ALA A O 1
ATOM 535 N N . MET A 1 73 ? -11.908 -7.308 7.713 1.00 82.50 73 MET A N 1
ATOM 536 C CA . MET A 1 73 ? -12.169 -6.588 8.966 1.00 82.50 73 MET A CA 1
ATOM 537 C C . MET A 1 73 ? -13.639 -6.519 9.355 1.00 82.50 73 MET A C 1
ATOM 539 O O . MET A 1 73 ? -13.962 -6.573 10.541 1.00 82.50 73 MET A O 1
ATOM 543 N N . ARG A 1 74 ? -14.547 -6.497 8.375 1.00 84.25 74 ARG A N 1
ATOM 544 C CA . ARG A 1 74 ? -15.996 -6.568 8.620 1.00 84.25 74 ARG A CA 1
ATOM 545 C C . ARG A 1 74 ? -16.432 -7.705 9.556 1.00 84.25 74 ARG A C 1
ATOM 547 O O . ARG A 1 74 ? -17.183 -7.404 10.482 1.00 84.25 74 ARG A O 1
ATOM 554 N N . PRO A 1 75 ? -16.016 -8.976 9.373 1.00 86.75 75 PRO A N 1
ATOM 555 C CA . PRO A 1 75 ? -16.445 -10.051 10.267 1.00 86.75 75 PRO A CA 1
ATOM 556 C C . PRO A 1 75 ? -15.902 -9.871 11.688 1.00 86.75 75 PRO A C 1
ATOM 558 O O . PRO A 1 75 ? -16.603 -10.182 12.647 1.00 86.75 75 PRO A O 1
ATOM 561 N N . ILE A 1 76 ? -14.692 -9.323 11.844 1.00 84.19 76 ILE A N 1
ATOM 562 C CA . ILE A 1 76 ? -14.112 -9.021 13.161 1.00 84.19 76 ILE A CA 1
ATOM 563 C C . ILE A 1 76 ? -14.928 -7.922 13.847 1.00 84.19 76 ILE A C 1
ATOM 565 O O . ILE A 1 76 ? -15.317 -8.067 15.005 1.00 84.19 76 ILE A O 1
ATOM 569 N N . GLU A 1 77 ? -15.260 -6.856 13.119 1.00 84.00 77 GLU A N 1
ATOM 570 C CA . GLU A 1 77 ? -16.094 -5.770 13.630 1.00 84.00 77 GLU A CA 1
ATOM 571 C C . GLU A 1 77 ? -17.490 -6.246 14.046 1.00 84.00 77 GLU A C 1
ATOM 573 O O . GLU A 1 77 ? -17.984 -5.854 15.106 1.00 84.00 77 GLU A O 1
ATOM 578 N N . GLN A 1 78 ? -18.121 -7.096 13.232 1.00 86.00 78 GLN A N 1
ATOM 579 C CA . GLN A 1 78 ? -19.424 -7.687 13.538 1.00 86.00 78 GLN A CA 1
ATOM 580 C C . GLN A 1 78 ? -19.356 -8.548 14.796 1.00 86.00 78 GLN A C 1
ATOM 582 O O . GLN A 1 78 ? -20.136 -8.320 15.717 1.00 86.00 78 GLN A O 1
ATOM 587 N N . ARG A 1 79 ? -18.367 -9.447 14.884 1.00 85.69 79 ARG A N 1
ATOM 588 C CA . ARG A 1 79 ? -18.151 -10.311 16.051 1.00 85.69 79 ARG A CA 1
ATOM 589 C C . ARG A 1 79 ? -17.992 -9.491 17.330 1.00 85.69 79 ARG A C 1
ATOM 591 O O . ARG A 1 79 ? -18.675 -9.745 18.313 1.00 85.69 79 ARG A O 1
ATOM 598 N N . VAL A 1 80 ? -17.133 -8.471 17.314 1.00 83.38 80 VAL A N 1
ATOM 599 C CA . VAL A 1 80 ? -16.900 -7.614 18.487 1.00 83.38 80 VAL A CA 1
ATOM 600 C C . VAL A 1 80 ? -18.176 -6.870 18.887 1.00 83.38 80 VAL A C 1
ATOM 602 O O . VAL A 1 80 ? -18.511 -6.817 20.068 1.00 83.38 80 VAL A O 1
ATOM 605 N N . LYS A 1 81 ? -18.929 -6.330 17.922 1.00 83.69 81 LYS A N 1
ATOM 606 C CA . LYS A 1 81 ? -20.210 -5.660 18.196 1.00 83.69 81 LYS A CA 1
ATOM 607 C C . LYS A 1 81 ? -21.255 -6.606 18.773 1.00 83.69 81 LYS A C 1
ATOM 609 O O . LYS A 1 81 ? -21.972 -6.219 19.692 1.00 83.69 81 LYS A O 1
ATOM 614 N N . GLU A 1 82 ? -21.362 -7.814 18.235 1.00 86.31 82 GLU A N 1
ATOM 615 C CA . GLU A 1 82 ? -22.287 -8.834 18.721 1.00 86.31 82 GLU A CA 1
ATOM 616 C C . GLU A 1 82 ? -21.967 -9.208 20.166 1.00 86.31 82 GLU A C 1
ATOM 618 O O . GLU A 1 82 ? -22.850 -9.103 21.013 1.00 86.31 82 GLU A O 1
ATOM 623 N N . GLU A 1 83 ? -20.721 -9.563 20.475 1.00 84.25 83 GLU A N 1
ATOM 624 C CA . GLU A 1 83 ? -20.304 -9.945 21.833 1.00 84.25 83 GLU A CA 1
ATOM 625 C C . GLU A 1 83 ? -20.550 -8.818 22.850 1.00 84.25 83 GLU A C 1
ATOM 627 O O . GLU A 1 83 ? -21.070 -9.046 23.944 1.00 84.25 83 GLU A O 1
ATOM 632 N N . LEU A 1 84 ? -20.272 -7.568 22.472 1.00 82.31 84 LEU A N 1
ATOM 633 C CA . LEU A 1 84 ? -20.544 -6.412 23.328 1.00 82.31 84 LEU A CA 1
ATOM 634 C C . LEU A 1 84 ? -22.033 -6.204 23.584 1.00 82.31 84 LEU A C 1
ATOM 636 O O . LEU A 1 84 ? -22.431 -5.957 24.724 1.00 82.31 84 LEU A O 1
ATOM 640 N N . ASN A 1 85 ? -22.859 -6.350 22.549 1.00 82.62 85 ASN A N 1
ATOM 641 C CA . ASN A 1 85 ? -24.306 -6.256 22.689 1.00 82.62 85 ASN A CA 1
ATOM 642 C C . ASN A 1 85 ? -24.857 -7.371 23.592 1.00 82.62 85 ASN A C 1
ATOM 644 O O . ASN A 1 85 ? -25.704 -7.079 24.437 1.00 82.62 85 ASN A O 1
ATOM 648 N N . HIS A 1 86 ? -24.360 -8.610 23.467 1.00 84.00 86 HIS A N 1
ATOM 649 C CA . HIS A 1 86 ? -24.743 -9.729 24.341 1.00 84.00 86 HIS A CA 1
ATOM 650 C C . HIS A 1 86 ? -24.361 -9.474 25.803 1.00 84.00 86 HIS A C 1
ATOM 652 O O . HIS A 1 86 ? -25.148 -9.752 26.704 1.00 84.00 86 HIS A O 1
ATOM 658 N N . ALA A 1 87 ? -23.199 -8.867 26.049 1.00 79.38 87 ALA A N 1
ATOM 659 C CA . ALA A 1 87 ? -22.771 -8.446 27.383 1.00 79.38 87 ALA A CA 1
ATOM 660 C C . ALA A 1 87 ? -23.501 -7.180 27.904 1.00 79.38 87 ALA A C 1
ATOM 662 O O . ALA A 1 87 ? -23.246 -6.705 29.017 1.00 79.38 87 ALA A O 1
ATOM 663 N N . GLY A 1 88 ? -24.431 -6.621 27.122 1.00 73.44 88 GLY A N 1
ATOM 664 C CA . GLY A 1 88 ? -25.225 -5.450 27.491 1.00 73.44 88 GLY A CA 1
ATOM 665 C C . GLY A 1 88 ? -24.473 -4.121 27.376 1.00 73.44 88 GLY A C 1
ATOM 666 O O . GLY A 1 88 ? -24.896 -3.133 27.981 1.00 73.44 88 GLY A O 1
ATOM 667 N N . PHE A 1 89 ? -23.368 -4.078 26.628 1.00 74.19 89 PHE A N 1
ATOM 668 C CA . PHE A 1 89 ? -22.630 -2.860 26.299 1.00 74.19 89 PHE A CA 1
ATOM 669 C C . PHE A 1 89 ? -23.045 -2.357 24.915 1.00 74.19 89 PHE A C 1
ATOM 671 O O . PHE A 1 89 ? -22.797 -2.994 23.896 1.00 74.19 89 PHE A O 1
ATOM 678 N N . ARG A 1 90 ? -23.644 -1.164 24.853 1.00 63.75 90 ARG A N 1
ATOM 679 C CA . ARG A 1 90 ? -23.963 -0.492 23.583 1.00 63.75 90 ARG A CA 1
ATOM 680 C C . ARG A 1 90 ? -22.836 0.462 23.191 1.00 63.75 90 ARG A C 1
ATOM 682 O O . ARG A 1 90 ? -22.989 1.676 23.279 1.00 63.75 90 ARG A O 1
ATOM 689 N N . ALA A 1 91 ? -21.691 -0.081 22.780 1.00 61.88 91 ALA A N 1
ATOM 690 C CA . ALA A 1 91 ? -20.567 0.725 22.303 1.00 61.88 91 ALA A CA 1
ATOM 691 C C . ALA A 1 91 ? -20.657 0.947 20.783 1.00 61.88 91 ALA A C 1
ATOM 693 O O . ALA A 1 91 ? -20.749 -0.000 20.000 1.00 61.88 91 ALA A O 1
ATOM 694 N N . ARG A 1 92 ? -20.599 2.209 20.335 1.00 61.94 92 ARG A N 1
ATOM 695 C CA . ARG A 1 92 ? -20.508 2.542 18.904 1.00 61.94 92 ARG A CA 1
ATOM 696 C C . ARG A 1 92 ? -19.057 2.420 18.443 1.00 61.94 92 ARG A C 1
ATOM 698 O O . ARG A 1 92 ? -18.374 3.421 18.271 1.00 61.94 92 ARG A O 1
ATOM 705 N N . ILE A 1 93 ? -18.595 1.191 18.247 1.00 65.19 93 ILE A N 1
ATOM 706 C CA . ILE A 1 93 ? -17.231 0.938 17.771 1.00 65.19 93 ILE A CA 1
ATOM 707 C C . ILE A 1 93 ? -17.179 1.105 16.258 1.00 65.19 93 ILE A C 1
ATOM 709 O O . ILE A 1 93 ? -18.062 0.636 15.530 1.00 65.19 93 ILE A O 1
ATOM 713 N N . ARG A 1 94 ? -16.143 1.803 15.801 1.00 64.94 94 ARG A N 1
ATOM 714 C CA . ARG A 1 94 ? -15.730 1.860 14.403 1.00 64.94 94 ARG A CA 1
ATOM 715 C C . ARG A 1 94 ? -14.271 1.452 14.363 1.00 64.94 94 ARG A C 1
ATOM 717 O O . ARG A 1 94 ? -13.456 2.084 15.029 1.00 64.94 94 ARG A O 1
ATOM 724 N N . PHE A 1 95 ? -13.971 0.404 13.613 1.00 70.12 95 PHE A N 1
ATOM 725 C CA . PHE A 1 95 ? -12.591 0.009 13.379 1.00 70.12 95 PHE A CA 1
ATOM 726 C C . PHE A 1 95 ? -11.933 0.960 12.372 1.00 70.12 95 PHE A C 1
ATOM 728 O O . PHE A 1 95 ? -12.640 1.576 11.564 1.00 70.12 95 PHE A O 1
ATOM 735 N N . PRO A 1 96 ? -10.601 1.122 12.433 1.00 70.69 96 PRO A N 1
ATOM 736 C CA . PRO A 1 96 ? -9.885 1.934 11.464 1.00 70.69 96 PRO A CA 1
ATOM 737 C C . PRO A 1 96 ? -10.089 1.377 10.053 1.00 70.69 96 PRO A C 1
ATOM 739 O O . PRO A 1 96 ? -10.027 0.168 9.828 1.00 70.69 96 PRO A O 1
ATOM 742 N N . ALA A 1 97 ? -10.340 2.273 9.102 1.00 67.44 97 ALA A N 1
ATOM 743 C CA . ALA A 1 97 ? -10.360 1.937 7.687 1.00 67.44 97 ALA A CA 1
ATOM 744 C C . ALA A 1 97 ? -8.933 1.988 7.132 1.00 67.44 97 ALA A C 1
ATOM 746 O O . ALA A 1 97 ? -8.117 2.810 7.554 1.00 67.44 97 ALA A O 1
ATOM 747 N N . PHE A 1 98 ? -8.630 1.125 6.167 1.00 65.50 98 PHE A N 1
ATOM 748 C CA . PHE A 1 98 ? -7.331 1.151 5.506 1.00 65.50 98 PHE A CA 1
ATOM 749 C C . PHE A 1 98 ? -7.236 2.335 4.541 1.00 65.50 98 PHE A C 1
ATOM 751 O O . PHE A 1 98 ? -8.042 2.449 3.614 1.00 65.50 98 PHE A O 1
ATOM 758 N N . HIS A 1 99 ? -6.248 3.205 4.753 1.00 63.50 99 HIS A N 1
ATOM 759 C CA . HIS A 1 99 ? -6.040 4.394 3.933 1.00 63.50 99 HIS A CA 1
ATOM 760 C C . HIS A 1 99 ? -5.097 4.089 2.776 1.00 63.50 99 HIS A C 1
ATOM 762 O O . HIS A 1 99 ? -3.903 3.860 2.947 1.00 63.50 99 HIS A O 1
ATOM 768 N N . THR A 1 100 ? -5.659 4.139 1.580 1.00 58.09 100 THR A N 1
ATOM 769 C CA . THR A 1 100 ? -4.989 3.880 0.308 1.00 58.09 100 THR A CA 1
ATOM 770 C C . THR A 1 100 ? -3.905 4.914 -0.020 1.00 58.09 100 THR A C 1
ATOM 772 O O . THR A 1 100 ? -2.828 4.549 -0.477 1.00 58.09 100 THR A O 1
ATOM 775 N N . ALA A 1 101 ? -4.082 6.159 0.437 1.00 58.97 101 ALA A N 1
ATOM 776 C CA . ALA A 1 101 ? -3.098 7.242 0.331 1.00 58.97 101 ALA A CA 1
ATOM 777 C C . ALA A 1 101 ? -1.738 6.982 1.023 1.00 58.97 101 ALA A C 1
ATOM 779 O O . ALA A 1 101 ? -0.817 7.781 0.863 1.00 58.97 101 ALA A O 1
ATOM 780 N N . MET A 1 102 ? -1.588 5.896 1.794 1.00 57.28 102 MET A N 1
ATOM 781 C CA . MET A 1 102 ? -0.286 5.484 2.339 1.00 57.28 102 MET A CA 1
ATOM 782 C C . MET A 1 102 ? 0.624 4.828 1.292 1.00 57.28 102 MET A C 1
ATOM 784 O O . MET A 1 102 ? 1.835 4.736 1.493 1.00 57.28 102 MET A O 1
ATOM 788 N N . PHE A 1 103 ? 0.071 4.416 0.152 1.00 61.72 103 PHE A N 1
ATOM 789 C CA . PHE A 1 103 ? 0.830 3.876 -0.962 1.00 61.72 103 PHE A CA 1
ATOM 790 C C . PHE A 1 103 ? 1.372 4.992 -1.860 1.00 61.72 103 PHE A C 1
ATOM 792 O O . PHE A 1 103 ? 0.769 5.368 -2.860 1.00 61.72 103 PHE A O 1
ATOM 799 N N . ASN A 1 104 ? 2.544 5.533 -1.523 1.00 65.69 104 ASN A N 1
ATOM 800 C CA . ASN A 1 104 ? 3.220 6.517 -2.370 1.00 65.69 104 ASN A CA 1
ATOM 801 C C . ASN A 1 104 ? 4.061 5.819 -3.452 1.00 65.69 104 ASN A C 1
ATOM 803 O O . ASN A 1 104 ? 5.291 5.745 -3.377 1.00 65.69 104 ASN A O 1
ATOM 807 N N . PHE A 1 105 ? 3.390 5.261 -4.459 1.00 68.69 105 PHE A N 1
ATOM 808 C CA . PHE A 1 105 ? 4.055 4.643 -5.604 1.00 68.69 105 PHE A CA 1
ATOM 809 C C . PHE A 1 105 ? 4.526 5.704 -6.603 1.00 68.69 105 PHE A C 1
ATOM 811 O O . PHE A 1 105 ? 3.838 6.045 -7.564 1.00 68.69 105 PHE A O 1
ATOM 818 N N . ASN A 1 106 ? 5.727 6.242 -6.387 1.00 70.75 106 ASN A N 1
ATOM 819 C CA . ASN A 1 106 ? 6.297 7.243 -7.281 1.00 70.75 106 ASN A CA 1
ATOM 820 C C . ASN A 1 106 ? 7.053 6.583 -8.446 1.00 70.75 106 ASN A C 1
ATOM 822 O O . ASN A 1 106 ? 8.223 6.221 -8.329 1.00 70.75 106 ASN A O 1
ATOM 826 N N . THR A 1 107 ? 6.397 6.477 -9.604 1.00 70.75 107 THR A N 1
ATOM 827 C CA . THR A 1 107 ? 7.014 5.941 -10.829 1.00 70.75 107 THR A CA 1
ATOM 828 C C . THR A 1 107 ? 8.250 6.729 -11.252 1.00 70.75 107 THR A C 1
ATOM 830 O O . THR A 1 107 ? 9.234 6.129 -11.672 1.00 70.75 107 THR A O 1
ATOM 833 N N . ARG A 1 108 ? 8.266 8.058 -11.087 1.00 70.88 108 ARG A N 1
ATOM 834 C CA . ARG A 1 108 ? 9.440 8.880 -11.432 1.00 70.88 108 ARG A CA 1
ATOM 835 C C . ARG A 1 108 ? 10.633 8.561 -10.539 1.00 70.88 108 ARG A C 1
ATOM 837 O O . ARG A 1 108 ? 11.750 8.489 -11.037 1.00 70.88 108 ARG A O 1
ATOM 844 N N . GLN A 1 109 ? 10.394 8.347 -9.248 1.00 72.25 109 GLN A N 1
ATOM 845 C CA . GLN A 1 109 ? 11.441 7.952 -8.310 1.00 72.25 109 GLN A CA 1
ATOM 846 C C . GLN A 1 109 ? 11.984 6.557 -8.639 1.00 72.25 109 GLN A C 1
ATOM 848 O O . GLN A 1 109 ? 13.195 6.393 -8.668 1.00 72.25 109 GLN A O 1
ATOM 853 N N . LEU A 1 110 ? 11.113 5.602 -8.989 1.00 74.88 110 LEU A N 1
ATOM 854 C CA . LEU A 1 110 ? 11.524 4.263 -9.432 1.00 74.88 110 LEU A CA 1
ATOM 855 C C . LEU A 1 110 ? 12.447 4.310 -10.653 1.00 74.88 110 LEU A C 1
ATOM 857 O O . LEU A 1 110 ? 13.452 3.605 -10.703 1.00 74.88 110 LEU A O 1
ATOM 861 N N . PHE A 1 111 ? 12.114 5.146 -11.640 1.00 73.81 111 PHE A N 1
ATOM 862 C CA . PHE A 1 111 ? 12.977 5.336 -12.802 1.00 73.81 111 PHE A CA 1
ATOM 863 C C . PHE A 1 111 ? 14.296 6.009 -12.416 1.00 73.81 111 PHE A C 1
ATOM 865 O O . PHE A 1 111 ? 15.339 5.550 -12.865 1.00 73.81 111 PHE A O 1
ATOM 872 N N . ASN A 1 112 ? 14.282 7.035 -11.562 1.00 71.81 112 ASN A N 1
ATOM 873 C CA . ASN A 1 112 ? 15.512 7.686 -11.102 1.00 71.81 112 ASN A CA 1
ATOM 874 C C . ASN A 1 112 ? 16.439 6.714 -10.356 1.00 71.81 112 ASN A C 1
ATOM 876 O O . ASN A 1 112 ? 17.628 6.663 -10.646 1.00 71.81 112 ASN A O 1
ATOM 880 N N . GLU A 1 113 ? 15.896 5.886 -9.468 1.00 70.81 113 GLU A N 1
ATOM 881 C CA . GLU A 1 113 ? 16.665 4.899 -8.707 1.00 70.81 113 GLU A CA 1
ATOM 882 C C . GLU A 1 113 ? 17.241 3.794 -9.611 1.00 70.81 113 GLU A C 1
ATOM 884 O O . GLU A 1 113 ? 18.385 3.370 -9.442 1.00 70.81 113 GLU A O 1
ATOM 889 N N . ALA A 1 114 ? 16.487 3.372 -10.632 1.00 70.81 114 ALA A N 1
ATOM 890 C CA . ALA A 1 114 ? 16.974 2.426 -11.635 1.00 70.81 114 ALA A CA 1
ATOM 891 C C . ALA A 1 114 ? 18.134 2.991 -12.478 1.00 70.81 114 ALA A C 1
ATOM 893 O O . ALA A 1 114 ? 18.980 2.222 -12.932 1.00 70.81 114 ALA A O 1
ATOM 894 N N . ILE A 1 115 ? 18.179 4.313 -12.680 1.00 66.12 115 ILE A N 1
ATOM 895 C CA . ILE A 1 115 ? 19.252 5.010 -13.408 1.00 66.12 115 ILE A CA 1
ATOM 896 C C . ILE A 1 115 ? 20.482 5.215 -12.521 1.00 66.12 115 ILE A C 1
ATOM 898 O O . ILE A 1 115 ? 21.601 5.023 -12.984 1.00 66.12 115 ILE A O 1
ATOM 902 N N . GLU A 1 116 ? 20.297 5.591 -11.253 1.00 62.56 116 GLU A N 1
ATOM 903 C CA . GLU A 1 116 ? 21.399 5.822 -10.308 1.00 62.56 116 GLU A CA 1
ATOM 904 C C . GLU A 1 116 ? 22.243 4.560 -10.071 1.00 62.56 116 GLU A C 1
ATOM 906 O O . GLU A 1 116 ? 23.452 4.658 -9.883 1.00 62.56 116 GLU A O 1
ATOM 911 N N . GLN A 1 117 ? 21.645 3.366 -10.154 1.00 58.00 117 GLN A N 1
ATOM 912 C CA . GLN A 1 117 ? 22.373 2.097 -10.022 1.00 58.00 117 GLN A CA 1
ATOM 913 C C . GLN A 1 117 ? 23.260 1.737 -11.230 1.00 58.00 117 GLN A C 1
ATOM 915 O O . GLN A 1 117 ? 24.071 0.818 -11.116 1.00 58.00 117 GLN A O 1
ATOM 920 N N . ASP A 1 118 ? 23.117 2.420 -12.369 1.00 53.94 118 ASP A N 1
ATOM 921 C CA . ASP A 1 118 ? 23.860 2.140 -13.611 1.00 53.94 118 ASP A CA 1
ATOM 922 C C . ASP A 1 118 ? 25.033 3.116 -13.845 1.00 53.94 118 ASP A C 1
ATOM 924 O O . ASP A 1 118 ? 25.856 2.920 -14.739 1.00 53.94 118 ASP A O 1
ATOM 928 N N . ILE A 1 119 ? 25.150 4.171 -13.027 1.00 53.44 119 ILE A N 1
ATOM 929 C CA . ILE A 1 119 ? 26.158 5.227 -13.190 1.00 53.44 119 ILE A CA 1
ATOM 930 C C . ILE A 1 119 ? 27.151 5.177 -12.014 1.00 53.44 119 ILE A C 1
ATOM 932 O O . ILE A 1 119 ? 26.744 5.379 -10.869 1.00 53.44 119 ILE A O 1
ATOM 936 N N . PRO A 1 120 ? 28.466 4.972 -12.244 1.00 45.28 120 PRO A N 1
ATOM 937 C CA . PRO A 1 120 ? 29.480 5.238 -11.228 1.00 45.28 120 PRO A CA 1
ATOM 938 C C . PRO A 1 120 ? 29.386 6.709 -10.822 1.00 45.28 120 PRO A C 1
ATOM 940 O O . PRO A 1 120 ? 29.439 7.590 -11.678 1.00 45.28 120 PRO A O 1
ATOM 943 N N . ALA A 1 121 ? 29.199 6.957 -9.528 1.00 43.25 121 ALA A N 1
ATOM 944 C CA . ALA A 1 121 ? 28.937 8.265 -8.943 1.00 43.25 121 ALA A CA 1
ATOM 945 C C . ALA A 1 121 ? 29.998 9.320 -9.311 1.00 43.25 121 ALA A C 1
ATOM 947 O O . ALA A 1 121 ? 30.957 9.530 -8.578 1.00 43.25 121 ALA A O 1
ATOM 948 N N . GLU A 1 122 ? 29.800 10.033 -10.418 1.00 41.38 122 GLU A N 1
ATOM 949 C CA . GLU A 1 122 ? 30.500 11.283 -10.691 1.00 41.38 122 GLU A CA 1
ATOM 950 C C . GLU A 1 122 ? 29.540 12.292 -11.344 1.00 41.38 122 GLU A C 1
ATOM 952 O O . GLU A 1 122 ? 29.285 12.291 -12.550 1.00 41.38 122 GLU A O 1
ATOM 957 N N . ASN A 1 123 ? 29.047 13.184 -10.473 1.00 40.22 123 ASN A N 1
ATOM 958 C CA . ASN A 1 123 ? 28.395 14.476 -10.722 1.00 40.22 123 ASN A CA 1
ATOM 959 C C . ASN A 1 123 ? 26.888 14.465 -11.096 1.00 40.22 123 ASN A C 1
ATOM 961 O O . ASN A 1 123 ? 26.497 14.139 -12.214 1.00 40.22 123 ASN A O 1
ATOM 965 N N . ALA A 1 124 ? 26.054 14.921 -10.148 1.00 40.03 124 ALA A N 1
ATOM 966 C CA . ALA A 1 124 ? 24.632 15.298 -10.291 1.00 40.03 124 ALA A CA 1
ATOM 967 C C . ALA A 1 124 ? 24.483 16.847 -10.365 1.00 40.03 124 ALA A C 1
ATOM 969 O O . ALA A 1 124 ? 25.471 17.518 -10.049 1.00 40.03 124 ALA A O 1
ATOM 970 N N . PRO A 1 125 ? 23.308 17.466 -10.678 1.00 53.72 125 PRO A N 1
ATOM 971 C CA . PRO A 1 125 ? 21.956 16.904 -10.887 1.00 53.72 125 PRO A CA 1
ATOM 972 C C . PRO A 1 125 ? 21.212 17.401 -12.163 1.00 53.72 125 PRO A C 1
ATOM 974 O O . PRO A 1 125 ? 21.551 18.441 -12.721 1.00 53.72 125 PRO A O 1
ATOM 977 N N . SER A 1 126 ? 20.109 16.747 -12.573 1.00 43.47 126 SER A N 1
ATOM 978 C CA . SER A 1 126 ? 19.040 17.423 -13.343 1.00 43.47 126 SER A CA 1
ATOM 979 C C . SER A 1 126 ? 17.646 16.793 -13.138 1.00 43.47 126 SER A C 1
ATOM 981 O O . SER A 1 126 ? 17.345 15.645 -13.473 1.00 43.47 126 SER A O 1
ATOM 983 N N . THR A 1 127 ? 16.756 17.592 -12.555 1.00 47.91 127 THR A N 1
ATOM 984 C CA . THR A 1 127 ? 15.354 17.274 -12.281 1.00 47.91 127 THR A CA 1
ATOM 985 C C . THR A 1 127 ? 14.560 17.334 -13.589 1.00 47.91 127 THR A C 1
ATOM 987 O O . THR A 1 127 ? 14.202 18.412 -14.051 1.00 47.91 127 THR A O 1
ATOM 990 N N . GLY A 1 128 ? 14.294 16.177 -14.199 1.00 44.47 128 GLY A N 1
ATOM 991 C CA . GLY A 1 128 ? 13.370 16.037 -15.337 1.00 44.47 128 GLY A CA 1
ATOM 992 C C . GLY A 1 128 ? 13.976 15.510 -16.642 1.00 44.47 128 GLY A C 1
ATOM 993 O O . GLY A 1 128 ? 13.215 15.204 -17.555 1.00 44.47 128 GLY A O 1
ATOM 994 N N . GLY A 1 129 ? 15.304 15.358 -16.716 1.00 56.91 129 GLY A N 1
ATOM 995 C CA . GLY A 1 129 ? 16.028 14.891 -17.909 1.00 56.91 129 GLY A CA 1
ATOM 996 C C . GLY A 1 129 ? 16.860 13.620 -17.719 1.00 56.91 129 GLY A C 1
ATOM 997 O O . GLY A 1 129 ? 17.345 13.086 -18.706 1.00 56.91 129 GLY A O 1
ATOM 998 N N . ALA A 1 130 ? 16.980 13.088 -16.497 1.00 61.91 130 ALA A N 1
ATOM 999 C CA . ALA A 1 130 ? 17.955 12.047 -16.148 1.00 61.91 130 ALA A CA 1
ATOM 1000 C C . ALA A 1 130 ? 17.951 10.816 -17.073 1.00 61.91 130 ALA A C 1
ATOM 1002 O O . ALA A 1 130 ? 19.006 10.381 -17.514 1.00 61.91 130 ALA A O 1
ATOM 1003 N N . VAL A 1 1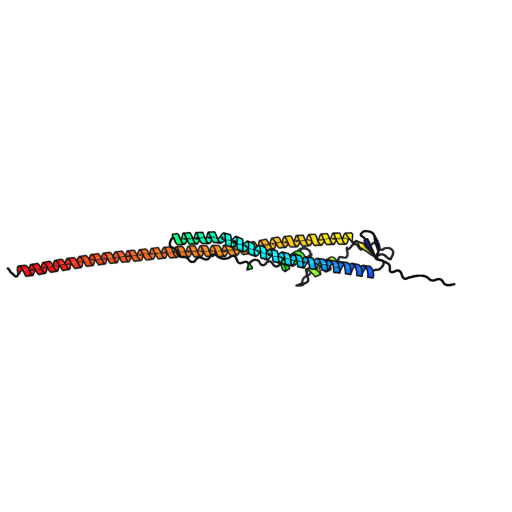31 ? 16.778 10.281 -17.429 1.00 64.06 131 VAL A N 1
ATOM 1004 C CA . VAL A 1 131 ? 16.675 9.133 -18.349 1.00 64.06 131 VAL A CA 1
ATOM 1005 C C . VAL A 1 131 ? 17.206 9.493 -19.738 1.00 64.06 131 VAL A C 1
ATOM 1007 O O . VAL A 1 131 ? 18.009 8.764 -20.316 1.00 64.06 131 VAL A O 1
ATOM 1010 N N . ARG A 1 132 ? 16.789 10.652 -20.257 1.00 67.44 132 ARG A N 1
ATOM 1011 C CA . ARG A 1 132 ? 17.206 11.174 -21.559 1.00 67.44 132 ARG A CA 1
ATOM 1012 C C . ARG A 1 132 ? 18.701 11.479 -21.588 1.00 67.44 132 ARG A C 1
ATOM 1014 O O . ARG A 1 132 ? 19.361 11.174 -22.577 1.00 67.44 132 ARG A O 1
ATOM 1021 N N . ASP A 1 133 ? 19.234 12.038 -20.509 1.00 69.81 133 ASP A N 1
ATOM 1022 C CA . ASP A 1 133 ? 20.648 12.366 -20.361 1.00 69.81 133 ASP A CA 1
ATOM 1023 C C . ASP A 1 133 ? 21.491 11.087 -20.281 1.00 69.81 133 ASP A C 1
ATOM 1025 O O . ASP A 1 133 ? 22.501 10.974 -20.974 1.00 69.81 133 ASP A O 1
ATOM 1029 N N . THR A 1 134 ? 21.050 10.080 -19.524 1.00 70.38 134 THR A N 1
ATOM 1030 C CA . THR A 1 134 ? 21.698 8.761 -19.462 1.00 70.38 134 THR A CA 1
ATOM 1031 C C . THR A 1 134 ? 21.679 8.072 -20.818 1.00 70.38 134 THR A C 1
ATOM 1033 O O . THR A 1 134 ? 22.725 7.615 -21.278 1.00 70.38 134 THR A O 1
ATOM 1036 N N . PHE A 1 135 ? 20.536 8.073 -21.511 1.00 71.62 135 PHE A N 1
ATOM 1037 C CA . PHE A 1 135 ? 20.446 7.554 -22.872 1.00 71.62 135 PHE A CA 1
ATOM 1038 C C . PHE A 1 135 ? 21.359 8.313 -23.823 1.00 71.62 135 PHE A C 1
ATOM 1040 O O . PHE A 1 135 ? 22.085 7.686 -24.579 1.00 71.62 135 PHE A O 1
ATOM 1047 N N . SER A 1 136 ? 21.388 9.641 -23.759 1.00 67.38 136 SER A N 1
ATOM 1048 C CA . SER A 1 136 ? 22.256 10.466 -24.601 1.00 67.38 136 SER A CA 1
ATOM 1049 C C . SER A 1 136 ? 23.734 10.181 -24.333 1.00 67.38 136 SER A C 1
ATOM 1051 O O . SER A 1 136 ? 24.526 10.127 -25.266 1.00 67.38 136 SER A O 1
ATOM 1053 N N . ARG A 1 137 ? 24.131 9.959 -23.075 1.00 73.81 137 ARG A N 1
ATOM 1054 C CA . ARG A 1 137 ? 25.517 9.639 -22.691 1.00 73.81 137 ARG A CA 1
ATOM 1055 C C . ARG A 1 137 ? 25.913 8.221 -23.099 1.00 73.81 137 ARG A C 1
ATOM 1057 O O . ARG A 1 137 ? 26.994 8.036 -23.651 1.00 73.81 137 ARG A O 1
ATOM 1064 N N . TRP A 1 138 ? 25.034 7.242 -22.903 1.00 72.19 138 TRP A N 1
ATOM 1065 C CA . TRP A 1 138 ? 25.218 5.880 -23.408 1.00 72.19 138 TRP A CA 1
ATOM 1066 C C . TRP A 1 138 ? 25.280 5.858 -24.945 1.00 72.19 138 TRP A C 1
ATOM 1068 O O . TRP A 1 138 ? 26.164 5.231 -25.528 1.00 72.19 138 TRP A O 1
ATOM 1078 N N . LEU A 1 139 ? 24.424 6.655 -25.597 1.00 68.19 139 LEU A N 1
ATOM 1079 C CA . LEU A 1 139 ? 24.400 6.870 -27.045 1.00 68.19 139 LEU A CA 1
ATOM 1080 C C . LEU A 1 139 ? 25.602 7.672 -27.587 1.00 68.19 139 LEU A C 1
ATOM 1082 O O . LEU A 1 139 ? 25.670 7.982 -28.778 1.00 68.19 139 LEU A O 1
ATOM 1086 N N . ASN A 1 140 ? 26.532 8.064 -26.722 1.00 67.25 140 ASN A N 1
ATOM 1087 C CA . ASN A 1 140 ? 27.752 8.781 -27.072 1.00 67.25 140 ASN A CA 1
ATOM 1088 C C . ASN A 1 140 ? 29.011 7.985 -26.693 1.00 67.25 140 ASN A C 1
ATOM 1090 O O . ASN A 1 140 ? 30.104 8.552 -26.693 1.00 67.25 140 ASN A O 1
ATOM 1094 N N . GLN A 1 141 ? 28.896 6.690 -26.362 1.00 64.50 141 GLN A N 1
ATOM 1095 C CA . GLN A 1 141 ? 30.077 5.907 -26.009 1.00 64.50 141 GLN A CA 1
ATOM 1096 C C . GLN A 1 141 ? 31.027 5.734 -27.217 1.00 64.50 141 GLN A C 1
ATOM 1098 O O . GLN A 1 141 ? 30.590 5.393 -28.316 1.00 64.50 141 GLN A O 1
ATOM 1103 N N . PRO A 1 142 ? 32.345 5.946 -27.032 1.00 53.09 142 PRO A N 1
ATOM 1104 C CA . PRO A 1 142 ? 33.331 5.916 -28.120 1.00 53.09 142 PRO A CA 1
ATOM 1105 C C . PRO A 1 142 ? 33.653 4.498 -28.623 1.00 53.09 142 PRO A C 1
ATOM 1107 O O . PRO A 1 142 ? 34.270 4.332 -29.669 1.00 53.09 142 PRO A O 1
ATOM 1110 N N . ASN A 1 143 ? 33.227 3.470 -27.891 1.00 54.34 143 ASN A N 1
ATOM 1111 C CA . ASN A 1 143 ? 33.483 2.049 -28.140 1.00 54.34 143 ASN A CA 1
ATOM 1112 C C . ASN A 1 143 ? 32.510 1.406 -29.145 1.00 54.34 143 ASN A C 1
ATOM 1114 O O . ASN A 1 143 ? 32.472 0.182 -29.251 1.00 54.34 143 ASN A O 1
ATOM 1118 N N . TRP A 1 144 ? 31.727 2.199 -29.879 1.00 59.72 144 TRP A N 1
ATOM 1119 C CA . TRP A 1 144 ? 30.725 1.748 -30.855 1.00 59.72 144 TRP A CA 1
ATOM 1120 C C . TRP A 1 144 ? 31.291 1.070 -32.109 1.00 59.72 144 TRP A C 1
ATOM 1122 O O . TRP A 1 144 ? 30.638 1.014 -33.146 1.00 59.72 144 TRP A O 1
ATOM 1132 N N . GLY A 1 145 ? 32.494 0.509 -32.008 1.00 49.03 145 GLY A N 1
ATOM 1133 C CA . GLY A 1 145 ? 33.091 -0.268 -33.076 1.00 49.03 145 GLY A CA 1
ATOM 1134 C C . GLY A 1 145 ? 33.434 0.583 -34.290 1.00 49.03 145 GLY A C 1
ATOM 1135 O O . GLY A 1 145 ? 33.279 0.111 -35.412 1.00 49.03 145 GLY A O 1
ATOM 1136 N N . TRP A 1 146 ? 33.948 1.803 -34.091 1.00 52.34 146 TRP A N 1
ATOM 1137 C CA . TRP A 1 146 ? 34.854 2.371 -35.088 1.00 52.34 146 TRP A CA 1
ATOM 1138 C C . TRP A 1 146 ? 36.061 1.441 -35.115 1.00 52.34 146 TRP A C 1
ATOM 1140 O O . TRP A 1 146 ? 36.946 1.537 -34.272 1.00 52.34 146 TRP A O 1
ATOM 1150 N N . ASN A 1 147 ? 36.036 0.431 -35.977 1.00 43.94 147 ASN A N 1
ATOM 1151 C CA . ASN A 1 147 ? 37.177 -0.454 -36.088 1.00 43.94 147 ASN A CA 1
ATOM 1152 C C . ASN A 1 147 ? 38.351 0.422 -36.555 1.00 43.94 147 ASN A C 1
ATOM 1154 O O . ASN A 1 147 ? 38.248 1.030 -37.621 1.00 43.94 147 ASN A O 1
ATOM 1158 N N . ASP A 1 148 ? 39.441 0.492 -35.783 1.00 44.50 148 ASP A N 1
ATOM 1159 C CA . ASP A 1 148 ? 40.658 1.292 -36.052 1.00 44.50 148 ASP A CA 1
ATOM 1160 C C . ASP A 1 148 ? 41.398 0.881 -37.350 1.00 44.50 148 ASP A C 1
ATOM 1162 O O . ASP A 1 148 ? 42.517 1.301 -37.632 1.00 44.50 148 ASP A O 1
ATOM 1166 N N . TYR A 1 149 ? 40.755 0.088 -38.206 1.00 43.50 149 TYR A N 1
ATOM 1167 C CA . TYR A 1 149 ? 41.204 -0.293 -39.537 1.00 43.50 149 TYR A CA 1
ATOM 1168 C C . TYR A 1 149 ? 40.925 0.814 -40.569 1.00 43.50 149 TYR A C 1
ATOM 1170 O O . TYR A 1 149 ? 40.346 0.578 -41.628 1.00 43.50 149 TYR A O 1
ATOM 1178 N N . VAL A 1 150 ? 41.344 2.045 -40.273 1.00 47.03 150 VAL A N 1
ATOM 1179 C CA . VAL A 1 150 ? 41.451 3.114 -41.280 1.00 47.03 150 VAL A CA 1
ATOM 1180 C C . VAL A 1 150 ? 42.904 3.565 -41.394 1.00 47.03 150 VAL A C 1
ATOM 1182 O O . VAL A 1 150 ? 43.211 4.748 -41.511 1.00 47.03 150 VAL A O 1
ATOM 1185 N N . GLU A 1 151 ? 43.831 2.610 -41.442 1.00 43.97 151 GLU A N 1
ATOM 1186 C CA . GLU A 1 151 ? 45.025 2.840 -42.245 1.00 43.97 151 GLU A CA 1
ATOM 1187 C C . GLU A 1 151 ? 44.619 2.645 -43.708 1.00 43.97 151 GLU A C 1
ATOM 1189 O O . GLU A 1 151 ? 44.233 1.561 -44.138 1.00 43.97 151 GLU A O 1
ATOM 1194 N N . THR A 1 152 ? 44.689 3.739 -44.471 1.00 40.34 152 THR A N 1
ATOM 1195 C CA . THR A 1 152 ? 44.324 3.903 -45.894 1.00 40.34 152 THR A CA 1
ATOM 1196 C C . THR A 1 152 ? 42.840 4.182 -46.224 1.00 40.34 152 THR A C 1
ATOM 1198 O O . THR A 1 152 ? 42.122 3.353 -46.762 1.00 40.34 152 THR A O 1
ATOM 1201 N N . LYS A 1 153 ? 42.431 5.438 -45.965 1.00 49.78 153 LYS A N 1
ATOM 1202 C CA . LYS A 1 153 ? 41.475 6.299 -46.714 1.00 49.78 153 LYS A CA 1
ATOM 1203 C C . LYS A 1 153 ? 40.222 5.653 -47.363 1.00 49.78 153 LYS A C 1
ATOM 1205 O O . LYS A 1 153 ? 40.336 4.935 -48.349 1.00 49.78 153 LYS A O 1
ATOM 1210 N N . THR A 1 154 ? 39.045 6.169 -46.958 1.00 52.53 154 THR A N 1
ATOM 1211 C CA . THR A 1 154 ? 37.728 6.288 -47.665 1.00 52.53 154 THR A CA 1
ATOM 1212 C C . THR A 1 154 ? 36.525 5.450 -47.206 1.00 52.53 154 THR A C 1
ATOM 1214 O O . THR A 1 154 ? 35.496 5.501 -47.879 1.00 52.53 154 THR A O 1
ATOM 1217 N N . ARG A 1 155 ? 36.564 4.726 -46.076 1.00 56.97 155 ARG A N 1
ATOM 1218 C CA . ARG A 1 155 ? 35.371 3.998 -45.589 1.00 56.97 155 ARG A CA 1
ATOM 1219 C C . ARG A 1 155 ? 35.218 4.045 -44.065 1.00 56.97 155 ARG A C 1
ATOM 1221 O O . ARG A 1 155 ? 36.113 3.635 -43.339 1.00 56.97 155 ARG A O 1
ATOM 1228 N N . TYR A 1 156 ? 34.065 4.524 -43.615 1.00 63.72 156 TYR A N 1
ATOM 1229 C CA . TYR A 1 156 ? 33.540 4.479 -42.255 1.00 63.72 156 TYR A CA 1
ATOM 1230 C C . TYR A 1 156 ? 32.639 3.250 -42.129 1.00 63.72 156 TYR A C 1
ATOM 1232 O O . TYR A 1 156 ? 31.716 3.075 -42.920 1.00 63.72 156 TYR A O 1
ATOM 1240 N N . LEU A 1 157 ? 32.918 2.389 -41.156 1.00 64.94 157 LEU A N 1
ATOM 1241 C CA . LEU A 1 157 ? 32.184 1.149 -40.917 1.00 64.94 157 LEU A CA 1
ATOM 1242 C C . LEU A 1 157 ? 31.423 1.281 -39.601 1.00 64.94 157 LEU A C 1
ATOM 1244 O O . LEU A 1 157 ? 32.041 1.532 -38.571 1.00 64.94 157 LEU A O 1
ATOM 1248 N N . ILE A 1 158 ? 30.103 1.120 -39.638 1.00 68.56 158 ILE A N 1
ATOM 1249 C CA . ILE A 1 158 ? 29.263 1.063 -38.438 1.00 68.56 158 ILE A CA 1
ATOM 1250 C C . ILE A 1 158 ? 28.766 -0.372 -38.282 1.00 68.56 158 ILE A C 1
ATOM 1252 O O . ILE A 1 158 ? 28.052 -0.874 -39.150 1.00 68.56 158 ILE A O 1
ATOM 1256 N N . ASP A 1 159 ? 29.130 -1.016 -37.174 1.00 71.75 159 ASP A N 1
ATOM 1257 C CA . ASP A 1 159 ? 28.636 -2.347 -36.818 1.00 71.75 159 ASP A CA 1
ATOM 1258 C C . ASP A 1 159 ? 27.226 -2.250 -36.216 1.00 71.75 159 ASP A C 1
ATOM 1260 O O . ASP A 1 159 ? 27.028 -1.908 -35.044 1.00 71.75 159 ASP A O 1
ATOM 1264 N N . MET A 1 160 ? 26.220 -2.550 -37.038 1.00 70.81 160 MET A N 1
ATOM 1265 C CA . MET A 1 160 ? 24.818 -2.531 -36.624 1.00 70.81 160 MET A CA 1
ATOM 1266 C C . MET A 1 160 ? 24.475 -3.722 -35.718 1.00 70.81 160 MET A C 1
ATOM 1268 O O . MET A 1 160 ? 23.568 -3.613 -34.889 1.00 70.81 160 MET A O 1
ATOM 1272 N N . GLY A 1 161 ? 25.206 -4.837 -35.828 1.00 72.75 161 GLY A N 1
ATOM 1273 C CA . GLY A 1 161 ? 25.030 -6.027 -34.994 1.00 72.75 161 GLY A CA 1
ATOM 1274 C C . GLY A 1 161 ? 25.495 -5.786 -33.560 1.00 72.75 161 GLY A C 1
ATOM 1275 O O . GLY A 1 161 ? 24.757 -6.054 -32.604 1.00 72.75 161 GLY A O 1
ATOM 1276 N N . ALA A 1 162 ? 26.678 -5.189 -33.394 1.00 72.19 162 ALA A N 1
ATOM 1277 C CA . ALA A 1 162 ? 27.185 -4.765 -32.091 1.00 72.19 162 ALA A CA 1
ATOM 1278 C C . ALA A 1 162 ? 26.281 -3.705 -31.444 1.00 72.19 162 ALA A C 1
ATOM 1280 O O . ALA A 1 162 ? 25.958 -3.817 -30.258 1.00 72.19 162 ALA A O 1
ATOM 1281 N N . LEU A 1 163 ? 25.807 -2.720 -32.218 1.00 73.88 163 LEU A N 1
ATOM 1282 C CA . LEU A 1 163 ? 24.881 -1.696 -31.727 1.00 73.88 163 LEU A CA 1
ATOM 1283 C C . LEU A 1 163 ? 23.562 -2.307 -31.242 1.00 73.88 163 LEU A C 1
ATOM 1285 O O . LEU A 1 163 ? 23.114 -2.002 -30.136 1.00 73.88 163 LEU A O 1
ATOM 1289 N N . HIS A 1 164 ? 22.965 -3.211 -32.021 1.00 79.12 164 HIS A N 1
ATOM 1290 C CA . HIS A 1 164 ? 21.742 -3.906 -31.624 1.00 79.12 164 HIS A CA 1
ATOM 1291 C C . HIS A 1 164 ? 21.952 -4.747 -30.357 1.00 79.12 164 HIS A C 1
ATOM 1293 O O . HIS A 1 164 ? 21.158 -4.669 -29.420 1.00 79.12 164 HIS A O 1
ATOM 1299 N N . LYS A 1 165 ? 23.044 -5.518 -30.283 1.00 81.31 165 LYS A N 1
ATOM 1300 C CA . LYS A 1 165 ? 23.363 -6.343 -29.109 1.00 81.31 165 LYS A CA 1
ATOM 1301 C C . LYS A 1 165 ? 23.537 -5.496 -27.846 1.00 81.31 165 LYS A C 1
ATOM 1303 O O . LYS A 1 165 ? 22.990 -5.846 -26.800 1.00 81.31 165 LYS A O 1
ATOM 1308 N N . ASN A 1 166 ? 24.243 -4.374 -27.953 1.00 75.62 166 ASN A N 1
ATOM 1309 C CA . ASN A 1 166 ? 24.445 -3.448 -26.842 1.00 75.62 166 ASN A CA 1
ATOM 1310 C C . ASN A 1 166 ? 23.133 -2.775 -26.415 1.00 75.62 166 ASN A C 1
ATOM 1312 O O . ASN A 1 166 ? 22.875 -2.662 -25.218 1.00 75.62 166 ASN A O 1
ATOM 1316 N N . LEU A 1 167 ? 22.272 -2.390 -27.367 1.00 76.75 167 LEU A N 1
ATOM 1317 C CA . LEU A 1 167 ? 20.943 -1.840 -27.079 1.00 76.75 167 LEU A CA 1
ATOM 1318 C C . LEU A 1 167 ? 20.085 -2.846 -26.303 1.00 76.75 167 LEU A C 1
ATOM 1320 O O . LEU A 1 167 ? 19.506 -2.506 -25.274 1.00 76.75 167 LEU A O 1
ATOM 1324 N N . VAL A 1 168 ? 20.034 -4.098 -26.763 1.00 82.44 168 VAL A N 1
ATOM 1325 C CA . VAL A 1 168 ? 19.280 -5.166 -26.090 1.00 82.44 168 VAL A CA 1
ATOM 1326 C C . VAL A 1 168 ? 19.813 -5.402 -24.677 1.00 82.44 168 VAL A C 1
ATOM 1328 O O . VAL A 1 168 ? 19.026 -5.551 -23.741 1.00 82.44 168 VAL A O 1
ATOM 1331 N N . GLN A 1 169 ? 21.136 -5.402 -24.502 1.00 82.00 169 GLN A N 1
ATOM 1332 C CA . GLN A 1 169 ? 21.755 -5.567 -23.191 1.00 82.00 169 GLN A CA 1
ATOM 1333 C C . GLN A 1 169 ? 21.387 -4.423 -22.240 1.00 82.00 169 GLN A C 1
ATOM 1335 O O . GLN A 1 169 ? 20.959 -4.698 -21.118 1.00 82.00 169 GLN A O 1
ATOM 1340 N N . TYR A 1 170 ? 21.489 -3.170 -22.693 1.00 77.94 170 TYR A N 1
ATOM 1341 C CA . TYR A 1 170 ? 21.127 -1.998 -21.897 1.00 77.94 170 TYR A CA 1
ATOM 1342 C C . TYR A 1 170 ? 19.650 -2.032 -21.489 1.00 77.94 170 TYR A C 1
ATOM 1344 O O . TYR A 1 170 ? 19.323 -1.929 -20.309 1.00 77.94 170 TYR A O 1
ATOM 1352 N N . VAL A 1 171 ? 18.744 -2.258 -22.449 1.00 79.06 171 VAL A N 1
ATOM 1353 C CA . VAL A 1 171 ? 17.299 -2.340 -22.175 1.00 79.06 171 VAL A CA 1
ATOM 1354 C C . VAL A 1 171 ? 16.999 -3.464 -21.184 1.00 79.06 171 VAL A C 1
ATOM 1356 O O . VAL A 1 171 ? 16.235 -3.267 -20.241 1.00 79.06 171 VAL A O 1
ATOM 1359 N N . SER A 1 172 ? 17.637 -4.627 -21.340 1.00 83.75 172 SER A N 1
ATOM 1360 C CA . SER A 1 172 ? 17.475 -5.741 -20.404 1.00 83.75 172 SER A CA 1
ATOM 1361 C C . SER A 1 172 ? 17.944 -5.380 -18.992 1.00 83.75 172 SER A C 1
ATOM 1363 O O . SER A 1 172 ? 17.261 -5.715 -18.022 1.00 83.75 172 SER A O 1
ATOM 1365 N N . GLN A 1 173 ? 19.095 -4.722 -18.852 1.00 80.75 173 GLN A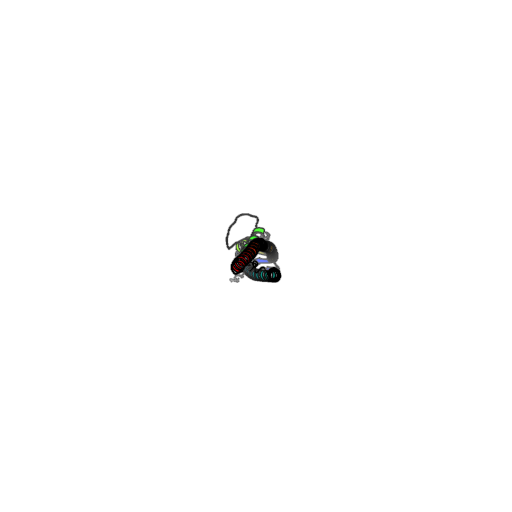 N 1
ATOM 1366 C CA . GLN A 1 173 ? 19.622 -4.295 -17.552 1.00 80.75 173 GLN A CA 1
ATOM 1367 C C . GLN A 1 173 ? 18.703 -3.256 -16.905 1.00 80.75 173 GLN A C 1
ATOM 1369 O O . GLN A 1 173 ? 18.276 -3.443 -15.766 1.00 80.75 173 GLN A O 1
ATOM 1374 N N . PHE A 1 174 ? 18.295 -2.235 -17.655 1.00 77.31 174 PHE A N 1
ATOM 1375 C CA . PHE A 1 174 ? 17.360 -1.213 -17.197 1.00 77.31 174 PHE A CA 1
ATOM 1376 C C . PHE A 1 174 ? 16.025 -1.811 -16.724 1.00 77.31 174 PHE A C 1
ATOM 1378 O O . PHE A 1 174 ? 15.564 -1.520 -15.618 1.00 77.31 174 PHE A O 1
ATOM 1385 N N . CYS A 1 175 ? 15.433 -2.736 -17.490 1.00 80.00 175 CYS A N 1
ATOM 1386 C CA . CYS A 1 175 ? 14.218 -3.445 -17.079 1.00 80.00 175 CYS A CA 1
ATOM 1387 C C . CYS A 1 175 ? 14.417 -4.267 -15.796 1.00 80.00 175 CYS A C 1
ATOM 1389 O O . CYS A 1 175 ? 13.517 -4.331 -14.954 1.00 80.00 175 CYS A O 1
ATOM 1391 N N . GLN A 1 176 ? 15.581 -4.898 -15.618 1.00 83.75 176 GLN A N 1
ATOM 1392 C CA . GLN A 1 176 ? 15.890 -5.624 -14.385 1.00 83.75 176 GLN A CA 1
ATOM 1393 C C . GLN A 1 176 ? 15.991 -4.689 -13.177 1.00 83.75 176 GLN A C 1
ATOM 1395 O O . GLN A 1 176 ? 15.508 -5.064 -12.106 1.00 83.75 176 GLN A O 1
ATOM 1400 N N . GLN A 1 177 ? 16.565 -3.495 -13.342 1.00 80.44 177 GLN A N 1
ATOM 1401 C CA . GLN A 1 177 ? 16.657 -2.511 -12.262 1.00 80.44 177 GLN A CA 1
ATOM 1402 C C . GLN A 1 177 ? 15.292 -1.940 -11.891 1.00 80.44 177 GLN A C 1
ATOM 1404 O O . GLN A 1 177 ? 14.946 -1.939 -10.712 1.00 80.44 177 GLN A O 1
ATOM 1409 N N . ILE A 1 178 ? 14.458 -1.588 -12.877 1.00 81.06 178 ILE A N 1
ATOM 1410 C CA . ILE A 1 178 ? 13.069 -1.175 -12.619 1.00 81.06 178 ILE A CA 1
ATOM 1411 C C . ILE A 1 178 ? 12.331 -2.254 -11.834 1.00 81.06 178 ILE A C 1
ATOM 1413 O O . ILE A 1 178 ? 11.635 -1.948 -10.873 1.00 81.06 178 ILE A O 1
ATOM 1417 N N . ARG A 1 179 ? 12.498 -3.531 -12.197 1.00 82.25 179 ARG A N 1
ATOM 1418 C CA . ARG A 1 179 ? 11.858 -4.636 -11.476 1.00 82.25 179 ARG A CA 1
ATOM 1419 C C . ARG A 1 179 ? 12.335 -4.738 -10.025 1.00 82.25 179 ARG A C 1
ATOM 1421 O O . ARG A 1 179 ? 11.520 -5.020 -9.153 1.00 82.25 179 ARG A O 1
ATOM 1428 N N . LYS A 1 180 ? 13.626 -4.534 -9.753 1.00 84.62 180 LYS A N 1
ATOM 1429 C CA . LYS A 1 180 ? 14.157 -4.548 -8.379 1.00 84.62 180 LYS A CA 1
ATOM 1430 C C . LYS A 1 180 ? 13.619 -3.377 -7.559 1.00 84.62 180 LYS A C 1
ATOM 1432 O O . LYS A 1 180 ? 13.101 -3.609 -6.470 1.00 84.62 180 LYS A O 1
ATOM 1437 N N . ALA A 1 181 ? 13.687 -2.163 -8.104 1.00 79.44 181 ALA A N 1
ATOM 1438 C CA . ALA A 1 181 ? 13.159 -0.962 -7.461 1.00 79.44 181 ALA A CA 1
ATOM 1439 C C . ALA A 1 181 ? 11.647 -1.088 -7.208 1.00 79.44 181 ALA A C 1
ATOM 1441 O O . ALA A 1 181 ? 11.165 -0.779 -6.125 1.00 79.44 181 ALA A O 1
ATOM 1442 N N . LEU A 1 182 ? 10.903 -1.642 -8.173 1.00 82.31 182 LEU A N 1
ATOM 1443 C CA . LEU A 1 182 ? 9.473 -1.922 -8.050 1.00 82.31 182 LEU A CA 1
ATOM 1444 C C . LEU A 1 182 ? 9.169 -2.832 -6.855 1.00 82.31 182 LEU A C 1
ATOM 1446 O O . LEU A 1 182 ? 8.296 -2.510 -6.055 1.00 82.31 182 LEU A O 1
ATOM 1450 N N . VAL A 1 183 ? 9.878 -3.958 -6.726 1.00 83.00 183 VAL A N 1
ATOM 1451 C CA . VAL A 1 183 ? 9.672 -4.899 -5.614 1.00 83.00 183 VAL A CA 1
ATOM 1452 C C . VAL A 1 183 ? 9.983 -4.232 -4.276 1.00 83.00 183 VAL A C 1
ATOM 1454 O O . VAL A 1 183 ? 9.186 -4.352 -3.351 1.00 83.00 183 VAL A O 1
ATOM 1457 N N . ALA A 1 184 ? 11.090 -3.491 -4.188 1.00 82.50 184 ALA A N 1
ATOM 1458 C CA . ALA A 1 184 ? 11.468 -2.781 -2.971 1.00 82.50 184 ALA A CA 1
ATOM 1459 C C . ALA A 1 184 ? 10.429 -1.718 -2.576 1.00 82.50 184 ALA A C 1
ATOM 1461 O O . ALA A 1 184 ? 9.990 -1.682 -1.430 1.00 82.50 184 ALA A O 1
ATOM 1462 N N . GLN A 1 185 ? 9.970 -0.897 -3.524 1.00 80.19 185 GLN A N 1
ATOM 1463 C CA . GLN A 1 185 ? 8.986 0.150 -3.248 1.00 80.19 185 GLN A CA 1
ATOM 1464 C C . GLN A 1 185 ? 7.628 -0.421 -2.830 1.00 80.19 185 GLN A C 1
ATOM 1466 O O . GLN A 1 185 ? 6.975 0.138 -1.945 1.00 80.19 185 GLN A O 1
ATOM 1471 N N . VAL A 1 186 ? 7.197 -1.527 -3.448 1.00 83.06 186 VAL A N 1
ATOM 1472 C CA . VAL A 1 186 ? 5.989 -2.255 -3.032 1.00 83.06 186 VAL A CA 1
ATOM 1473 C C . VAL A 1 186 ? 6.136 -2.769 -1.612 1.00 83.06 186 VAL A C 1
ATOM 1475 O O . VAL A 1 186 ? 5.256 -2.512 -0.795 1.00 83.06 186 VAL A O 1
ATOM 1478 N N . ASP A 1 187 ? 7.249 -3.422 -1.301 1.00 84.00 187 ASP A N 1
ATOM 1479 C CA . ASP A 1 187 ? 7.494 -3.978 0.026 1.00 84.00 187 ASP A CA 1
ATOM 1480 C C . ASP A 1 187 ? 7.521 -2.895 1.115 1.00 84.00 187 ASP A C 1
ATOM 1482 O O . ASP A 1 187 ? 6.819 -3.008 2.122 1.00 84.00 187 ASP A O 1
ATOM 1486 N N . ILE A 1 188 ? 8.231 -1.787 0.874 1.00 82.75 188 ILE A N 1
ATOM 1487 C CA . ILE A 1 188 ? 8.296 -0.639 1.791 1.00 82.75 188 ILE A CA 1
ATOM 1488 C C . ILE A 1 188 ? 6.904 -0.039 2.004 1.00 82.75 188 ILE A C 1
ATOM 1490 O O . ILE A 1 188 ? 6.483 0.161 3.143 1.00 82.75 188 ILE A O 1
ATOM 1494 N N . SER A 1 189 ? 6.177 0.236 0.918 1.00 81.12 189 SER A N 1
ATOM 1495 C CA . SER A 1 189 ? 4.881 0.921 0.998 1.00 81.12 189 SER A CA 1
ATOM 1496 C C . SER A 1 189 ? 3.815 0.044 1.664 1.00 81.12 189 SER A C 1
ATOM 1498 O O . SER A 1 189 ? 3.043 0.533 2.488 1.00 81.12 189 SER A O 1
ATOM 1500 N N . VAL A 1 190 ? 3.791 -1.260 1.362 1.00 82.25 190 VAL A N 1
ATOM 1501 C CA . VAL A 1 190 ? 2.887 -2.229 2.008 1.00 82.25 190 VAL A CA 1
ATOM 1502 C C . VAL A 1 190 ? 3.239 -2.403 3.475 1.00 82.25 190 VAL A C 1
ATOM 1504 O O . VAL A 1 190 ? 2.350 -2.297 4.317 1.00 82.25 190 VAL A O 1
ATOM 1507 N N . THR A 1 191 ? 4.512 -2.606 3.802 1.00 85.06 191 THR A N 1
ATOM 1508 C CA . THR A 1 191 ? 4.946 -2.794 5.190 1.00 85.06 191 THR A CA 1
ATOM 1509 C C . THR A 1 191 ? 4.631 -1.567 6.040 1.00 85.06 191 THR A C 1
ATOM 1511 O O . THR A 1 191 ? 4.067 -1.707 7.125 1.00 85.06 191 THR A O 1
ATOM 1514 N N . ALA A 1 192 ? 4.916 -0.363 5.536 1.00 82.50 192 ALA A N 1
ATOM 1515 C CA . ALA A 1 192 ? 4.585 0.881 6.221 1.00 82.50 192 ALA A CA 1
ATOM 1516 C C . ALA A 1 192 ? 3.068 1.034 6.415 1.00 82.50 192 ALA A C 1
ATOM 1518 O O . ALA A 1 192 ? 2.611 1.260 7.536 1.00 82.50 192 ALA A O 1
ATOM 1519 N N . GLY A 1 193 ? 2.278 0.833 5.353 1.00 80.06 193 GLY A N 1
ATOM 1520 C CA . GLY A 1 193 ? 0.820 0.930 5.427 1.00 80.06 193 GLY A CA 1
ATOM 1521 C C . GLY A 1 193 ? 0.201 -0.076 6.404 1.00 80.06 193 GLY A C 1
ATOM 1522 O O . GLY A 1 193 ? -0.687 0.278 7.181 1.00 80.06 193 GLY A O 1
ATOM 1523 N N . MET A 1 194 ? 0.691 -1.320 6.419 1.00 83.69 194 MET A N 1
ATOM 1524 C CA . MET A 1 194 ? 0.241 -2.345 7.366 1.00 83.69 194 MET A CA 1
ATOM 1525 C C . MET A 1 194 ? 0.651 -2.019 8.803 1.00 83.69 194 MET A C 1
ATOM 1527 O O . MET A 1 194 ? -0.164 -2.181 9.709 1.00 83.69 194 MET A O 1
ATOM 1531 N N . ALA A 1 195 ? 1.875 -1.535 9.027 1.00 85.62 195 ALA A N 1
ATOM 1532 C CA . ALA A 1 195 ? 2.342 -1.154 10.357 1.00 85.62 195 ALA A CA 1
ATOM 1533 C C . ALA A 1 195 ? 1.475 -0.039 10.959 1.00 85.62 195 ALA A C 1
ATOM 1535 O O . ALA A 1 195 ? 1.031 -0.160 12.102 1.00 85.62 195 ALA A O 1
ATOM 1536 N N . THR A 1 196 ? 1.163 1.000 10.179 1.00 85.38 196 THR A N 1
ATOM 1537 C CA . THR A 1 196 ? 0.259 2.073 10.613 1.00 85.38 196 THR A CA 1
ATOM 1538 C C . THR A 1 196 ? -1.148 1.547 10.880 1.00 85.38 196 THR A C 1
ATOM 1540 O O . THR A 1 196 ? -1.713 1.833 11.933 1.00 85.38 196 THR A O 1
ATOM 1543 N N . PHE A 1 197 ? -1.696 0.711 9.992 1.00 83.94 197 PHE A N 1
ATOM 1544 C CA . PHE A 1 197 ? -3.013 0.110 10.211 1.00 83.94 197 PHE A CA 1
ATOM 1545 C C . PHE A 1 197 ? -3.077 -0.699 11.516 1.00 83.94 197 PHE A C 1
ATOM 1547 O O . PHE A 1 197 ? -4.017 -0.542 12.294 1.00 83.94 197 PHE A O 1
ATOM 1554 N N . PHE A 1 198 ? -2.086 -1.553 11.785 1.00 84.56 198 PHE A N 1
ATOM 1555 C CA . PHE A 1 198 ? -2.068 -2.357 13.008 1.00 84.56 198 PHE A CA 1
ATOM 1556 C C . PHE A 1 198 ? -1.828 -1.521 14.264 1.00 84.56 198 PHE A C 1
ATOM 1558 O O . PHE A 1 198 ? -2.383 -1.847 15.315 1.00 84.56 198 PHE A O 1
ATOM 1565 N N . ALA A 1 199 ? -1.066 -0.430 14.166 1.00 87.12 199 ALA A N 1
ATOM 1566 C CA . ALA A 1 199 ? -0.937 0.532 15.252 1.00 87.12 199 ALA A CA 1
ATOM 1567 C C . ALA A 1 199 ? -2.305 1.144 15.597 1.00 87.12 199 ALA A C 1
ATOM 1569 O O . ALA A 1 199 ? -2.740 1.042 16.746 1.00 87.12 199 ALA A O 1
ATOM 1570 N N . ASP A 1 200 ? -3.036 1.655 14.603 1.00 85.62 200 ASP A N 1
ATOM 1571 C CA . ASP A 1 200 ? -4.373 2.232 14.798 1.00 85.62 200 ASP A CA 1
ATOM 1572 C C . ASP A 1 200 ? -5.378 1.195 15.317 1.00 85.62 200 ASP A C 1
ATOM 1574 O O . ASP A 1 200 ? -6.200 1.475 16.194 1.00 85.62 200 ASP A O 1
ATOM 1578 N N . PHE A 1 201 ? -5.297 -0.035 14.807 1.00 84.25 201 PHE A N 1
ATOM 1579 C CA . PHE A 1 201 ? -6.147 -1.136 15.243 1.00 84.25 201 PHE A CA 1
ATOM 1580 C C . PHE A 1 201 ? -5.882 -1.509 16.706 1.00 84.25 201 PHE A C 1
ATOM 1582 O O . PHE A 1 201 ? -6.823 -1.633 17.492 1.00 84.25 201 PHE A O 1
ATOM 1589 N N . SER A 1 202 ? -4.612 -1.637 17.098 1.00 86.06 202 SER A N 1
ATOM 1590 C CA . SER A 1 202 ? -4.236 -1.935 18.483 1.00 86.06 202 SER A CA 1
ATOM 1591 C C . SER A 1 202 ? -4.660 -0.822 19.442 1.00 86.06 202 SER A C 1
ATOM 1593 O O . SER A 1 202 ? -5.169 -1.109 20.527 1.00 86.06 202 SER A O 1
ATOM 1595 N N . LEU A 1 203 ? -4.551 0.440 19.016 1.00 88.06 203 LEU A N 1
ATOM 1596 C CA . LEU A 1 203 ? -5.023 1.587 19.781 1.00 88.06 203 LEU A CA 1
ATOM 1597 C C . LEU A 1 203 ? -6.541 1.534 19.987 1.00 88.06 203 LEU A C 1
ATOM 1599 O O . LEU A 1 203 ? -7.015 1.734 21.105 1.00 88.06 203 LEU A O 1
ATOM 1603 N N . CYS A 1 204 ? -7.303 1.217 18.938 1.00 84.69 204 CYS A N 1
ATOM 1604 C CA . CYS A 1 204 ? -8.753 1.060 19.028 1.00 84.69 204 CYS A CA 1
ATOM 1605 C C . CYS A 1 204 ? -9.145 -0.054 20.016 1.00 84.69 204 CYS A C 1
ATOM 1607 O O . CYS A 1 204 ? -10.036 0.140 20.845 1.00 84.69 204 CYS A O 1
ATOM 1609 N N . LEU A 1 205 ? -8.445 -1.195 19.993 1.00 84.31 205 LEU A N 1
ATOM 1610 C CA . LEU A 1 205 ? -8.676 -2.284 20.947 1.00 84.31 205 LEU A CA 1
ATOM 1611 C C . LEU A 1 205 ? -8.332 -1.889 22.388 1.00 84.31 205 LEU A C 1
ATOM 1613 O O . LEU A 1 205 ? -9.098 -2.198 23.300 1.00 84.31 205 LEU A O 1
ATOM 1617 N N . ALA A 1 206 ? -7.224 -1.178 22.600 1.00 86.12 206 ALA A N 1
ATOM 1618 C CA . ALA A 1 206 ? -6.837 -0.695 23.924 1.00 86.12 206 ALA A CA 1
ATOM 1619 C C . ALA A 1 206 ? -7.866 0.298 24.489 1.00 86.12 206 ALA A C 1
ATOM 1621 O O . ALA A 1 206 ? -8.236 0.215 25.660 1.00 86.12 206 ALA A O 1
ATOM 1622 N N . GLN A 1 207 ? -8.381 1.199 23.648 1.00 86.31 207 GLN A N 1
ATOM 1623 C CA . GLN A 1 207 ? -9.456 2.121 24.020 1.00 86.31 207 GLN A CA 1
ATOM 1624 C C . GLN A 1 207 ? -10.742 1.373 24.380 1.00 86.31 207 GLN A C 1
ATOM 1626 O O . GLN A 1 207 ? -11.352 1.660 25.408 1.00 86.31 207 GLN A O 1
ATOM 1631 N N . LEU A 1 208 ? -11.127 0.376 23.580 1.00 84.56 208 LEU A N 1
ATOM 1632 C CA . LEU A 1 208 ? -12.293 -0.466 23.847 1.00 84.56 208 LEU A CA 1
ATOM 1633 C C . LEU A 1 208 ? -12.147 -1.185 25.198 1.00 84.56 208 LEU A C 1
ATOM 1635 O O . LEU A 1 208 ? -13.064 -1.144 26.019 1.00 84.56 208 LEU A O 1
ATOM 1639 N N . GLN A 1 209 ? -10.982 -1.778 25.467 1.00 86.19 209 GLN A N 1
ATOM 1640 C CA . GLN A 1 209 ? -10.686 -2.427 26.745 1.00 86.19 209 GLN A CA 1
ATOM 1641 C C . GLN A 1 209 ? -10.780 -1.447 27.924 1.00 86.19 209 GLN A C 1
ATOM 1643 O O . GLN A 1 209 ? -11.376 -1.781 28.951 1.00 86.19 209 GLN A O 1
ATOM 1648 N N . ALA A 1 210 ? -10.225 -0.240 27.785 1.00 86.88 210 ALA A N 1
ATOM 1649 C CA . ALA A 1 210 ? -10.291 0.788 28.820 1.00 86.88 210 ALA A CA 1
ATOM 1650 C C . ALA A 1 210 ? -11.742 1.210 29.110 1.00 86.88 210 ALA A C 1
ATOM 1652 O O . ALA A 1 210 ? -12.150 1.217 30.271 1.00 86.88 210 ALA A O 1
ATOM 1653 N N . SER A 1 211 ? -12.546 1.464 28.072 1.00 85.06 211 SER A N 1
ATOM 1654 C CA . SER A 1 211 ? -13.964 1.817 28.223 1.00 85.06 211 SER A CA 1
ATOM 1655 C C . SER A 1 211 ? -14.794 0.697 28.856 1.00 85.06 211 SER A C 1
ATOM 1657 O O . SER A 1 211 ? -15.700 0.967 29.644 1.00 85.06 211 SER A O 1
ATOM 1659 N N . LEU A 1 212 ? -14.496 -0.568 28.545 1.00 84.31 212 LEU A N 1
ATOM 1660 C CA . LEU A 1 212 ? -15.149 -1.703 29.200 1.00 84.31 212 LEU A CA 1
ATOM 1661 C C . LEU A 1 212 ? -14.801 -1.788 30.685 1.00 84.31 212 LEU A C 1
ATOM 1663 O O . LEU A 1 212 ? -15.693 -1.988 31.507 1.00 84.31 212 LEU A O 1
ATOM 1667 N N . SER A 1 213 ? -13.524 -1.613 31.027 1.00 87.19 213 SER A N 1
ATOM 1668 C CA . SER A 1 213 ? -13.059 -1.608 32.416 1.00 87.19 213 SER A CA 1
ATOM 1669 C C . SER A 1 213 ? -13.734 -0.500 33.227 1.00 87.19 213 SER A C 1
ATOM 1671 O O . SER A 1 213 ? -14.270 -0.759 34.304 1.00 87.19 213 SER A O 1
ATOM 1673 N N . GLU A 1 214 ? -13.789 0.713 32.673 1.00 87.31 214 GLU A N 1
ATOM 1674 C CA . GLU A 1 214 ? -14.473 1.860 33.277 1.00 87.31 214 GLU A CA 1
ATOM 1675 C C . GLU A 1 214 ? -15.975 1.601 33.454 1.00 87.31 214 GLU A C 1
ATOM 1677 O O . GLU A 1 214 ? -16.554 1.864 34.509 1.00 87.31 214 GLU A O 1
ATOM 1682 N N . SER A 1 215 ? -16.630 1.026 32.445 1.00 84.81 215 SER A N 1
ATOM 1683 C CA . SER A 1 215 ? -18.054 0.726 32.557 1.00 84.81 215 SER A CA 1
ATOM 1684 C C . SER A 1 215 ? -18.347 -0.376 33.583 1.00 84.81 215 SER A C 1
ATOM 1686 O O . SER A 1 215 ? -19.422 -0.350 34.188 1.00 84.81 215 SER A O 1
ATOM 1688 N N . LEU A 1 216 ? -17.434 -1.329 33.795 1.00 85.50 216 LEU A N 1
ATOM 1689 C CA . LEU A 1 216 ? -17.556 -2.338 34.850 1.00 85.50 216 LEU A CA 1
ATOM 1690 C C . LEU A 1 216 ? -17.396 -1.720 36.242 1.00 85.50 216 LEU A C 1
ATOM 1692 O O . LEU A 1 216 ? -18.229 -1.982 37.111 1.00 85.50 216 LEU A O 1
ATOM 1696 N N . THR A 1 217 ? -16.393 -0.864 36.452 1.00 88.62 217 THR A N 1
ATOM 1697 C CA . THR A 1 217 ? -16.218 -0.167 37.738 1.00 88.62 217 THR A CA 1
ATOM 1698 C C . THR A 1 217 ? -17.401 0.741 38.058 1.00 88.62 217 THR A C 1
ATOM 1700 O O . THR A 1 217 ? -17.878 0.724 39.192 1.00 88.62 217 THR A O 1
ATOM 1703 N N . LEU A 1 218 ? -17.949 1.457 37.071 1.00 87.62 218 LEU A N 1
ATOM 1704 C CA . LEU A 1 218 ? -19.165 2.258 37.255 1.00 87.62 218 LEU A CA 1
ATOM 1705 C C . LEU A 1 218 ? -20.376 1.405 37.656 1.00 87.62 218 LEU A C 1
ATOM 1707 O O . LEU A 1 218 ? -21.131 1.798 38.546 1.00 87.62 218 LEU A O 1
ATOM 1711 N N . ARG A 1 219 ? -20.567 0.226 37.044 1.00 85.06 219 ARG A N 1
ATOM 1712 C CA . ARG A 1 219 ? -21.645 -0.697 37.446 1.00 85.06 219 ARG A CA 1
ATOM 1713 C C . ARG A 1 219 ? -21.473 -1.162 38.888 1.00 85.06 219 ARG A C 1
ATOM 1715 O O . ARG A 1 219 ? -22.438 -1.114 39.643 1.00 85.06 219 ARG A O 1
ATOM 1722 N N . GLN A 1 220 ? -20.258 -1.542 39.277 1.00 88.75 220 GLN A N 1
ATOM 1723 C CA . GLN A 1 220 ? -19.968 -2.002 40.635 1.00 88.75 220 GLN A CA 1
ATOM 1724 C C . GLN A 1 220 ? -20.206 -0.902 41.683 1.00 88.75 220 GLN A C 1
ATOM 1726 O O . GLN A 1 220 ? -20.794 -1.154 42.734 1.00 88.75 220 GLN A O 1
ATOM 1731 N N . GLN A 1 221 ? -19.809 0.338 41.383 1.00 91.12 221 GLN A N 1
ATOM 1732 C CA . GLN A 1 221 ? -20.087 1.487 42.246 1.00 91.12 221 GLN A CA 1
ATOM 1733 C C . GLN A 1 221 ? -21.590 1.743 42.376 1.00 91.12 221 GLN A C 1
ATOM 1735 O O . GLN A 1 221 ? -22.087 1.923 43.487 1.00 91.12 221 GLN A O 1
ATOM 1740 N N . ASN A 1 222 ? -22.327 1.707 41.265 1.00 90.19 222 ASN A N 1
ATOM 1741 C CA . ASN A 1 222 ? -23.767 1.933 41.281 1.00 90.19 222 ASN A CA 1
ATOM 1742 C C . ASN A 1 222 ? -24.507 0.846 42.079 1.00 90.19 222 ASN A C 1
ATOM 1744 O O . ASN A 1 222 ? -25.369 1.158 42.893 1.00 90.19 222 ASN A O 1
ATOM 1748 N N . GLU A 1 223 ? -24.122 -0.421 41.919 1.00 91.75 223 GLU A N 1
ATOM 1749 C CA . GLU A 1 223 ? -24.670 -1.528 42.709 1.00 91.75 223 GLU A CA 1
ATOM 1750 C C . GLU A 1 223 ? -24.422 -1.329 44.211 1.00 91.75 223 GLU A C 1
ATOM 1752 O O . GLU A 1 223 ? -25.342 -1.473 45.015 1.00 91.75 223 GLU A O 1
ATOM 1757 N N . SER A 1 224 ? -23.216 -0.900 44.601 1.00 92.50 224 SER A N 1
ATOM 1758 C CA . SER A 1 224 ? -22.914 -0.614 46.009 1.00 92.50 224 SER A CA 1
ATOM 1759 C C . SER A 1 224 ? -23.745 0.545 46.577 1.00 92.50 224 SER A C 1
ATOM 1761 O O . SER A 1 224 ? -24.215 0.464 47.712 1.00 92.50 224 SER A O 1
ATOM 1763 N N . ALA A 1 225 ? -23.994 1.592 45.781 1.00 92.44 225 ALA A N 1
ATOM 1764 C CA . ALA A 1 225 ? -24.831 2.721 46.180 1.00 92.44 225 ALA A CA 1
ATOM 1765 C C . ALA A 1 225 ? -26.304 2.310 46.333 1.00 92.44 225 ALA A C 1
ATOM 1767 O O . ALA A 1 225 ? -26.958 2.701 47.301 1.00 92.44 225 ALA A O 1
ATOM 1768 N N . VAL A 1 226 ? -26.814 1.483 45.414 1.00 92.94 226 VAL A N 1
ATOM 1769 C CA . VAL A 1 226 ? -28.175 0.931 45.488 1.00 92.94 226 VAL A CA 1
ATOM 1770 C C . VAL A 1 226 ? -28.333 0.043 46.720 1.00 92.94 226 VAL A C 1
ATOM 1772 O O . VAL A 1 226 ? -29.322 0.182 47.439 1.00 92.94 226 VAL A O 1
ATOM 1775 N N . ASN A 1 227 ? -27.355 -0.816 47.013 1.00 94.12 227 ASN A N 1
ATOM 1776 C CA . ASN A 1 227 ? -27.382 -1.667 48.203 1.00 94.12 227 ASN A CA 1
ATOM 1777 C C . ASN A 1 227 ? -27.378 -0.835 49.491 1.00 94.12 227 ASN A C 1
ATOM 1779 O O . ASN A 1 227 ? -28.220 -1.062 50.358 1.00 94.12 227 ASN A O 1
ATOM 1783 N N . ALA A 1 228 ? -26.526 0.191 49.581 1.00 94.38 228 ALA A N 1
ATOM 1784 C CA . ALA A 1 228 ? -26.507 1.101 50.726 1.00 94.38 228 ALA A CA 1
ATOM 1785 C C . ALA A 1 228 ? -27.850 1.835 50.912 1.00 94.38 228 ALA A C 1
ATOM 1787 O O . ALA A 1 228 ? -28.343 1.978 52.031 1.00 94.38 228 ALA A O 1
ATOM 1788 N N . MET A 1 229 ? -28.480 2.275 49.818 1.00 91.94 229 MET A N 1
ATOM 1789 C CA . MET A 1 229 ? -29.798 2.913 49.872 1.00 91.94 229 MET A CA 1
ATOM 1790 C C . MET A 1 229 ? -30.895 1.925 50.294 1.00 91.94 229 MET A C 1
ATOM 1792 O O . MET A 1 229 ? -31.787 2.291 51.059 1.00 91.94 229 MET A O 1
ATOM 1796 N N . ASN A 1 230 ? -30.824 0.674 49.834 1.00 93.88 230 ASN A N 1
ATOM 1797 C CA . ASN A 1 230 ? -31.754 -0.380 50.226 1.00 93.88 230 ASN A CA 1
ATOM 1798 C C . ASN A 1 230 ? -31.644 -0.698 51.727 1.00 93.88 230 ASN A C 1
ATOM 1800 O O . ASN A 1 230 ? -32.662 -0.766 52.411 1.00 93.88 230 ASN A O 1
ATOM 1804 N N . GLU A 1 231 ? -30.427 -0.798 52.268 1.00 94.75 231 GLU A N 1
ATOM 1805 C CA . GLU A 1 231 ? -30.198 -0.966 53.710 1.00 94.75 231 GLU A CA 1
ATOM 1806 C C . GLU A 1 231 ? -30.779 0.204 54.515 1.00 94.75 231 GLU A C 1
ATOM 1808 O O . GLU A 1 231 ? -31.493 -0.004 55.499 1.00 94.75 231 GLU A O 1
ATOM 1813 N N . GLN A 1 232 ? -30.554 1.445 54.067 1.00 94.88 232 GLN A N 1
ATOM 1814 C CA . GLN A 1 232 ? -31.148 2.624 54.701 1.00 94.88 232 GLN A CA 1
ATOM 1815 C C . GLN A 1 232 ? -32.680 2.604 54.645 1.00 94.88 232 GLN A C 1
ATOM 1817 O O . GLN A 1 232 ? -33.338 2.932 55.634 1.00 94.88 232 GLN A O 1
ATOM 1822 N N . LEU A 1 233 ? -33.271 2.209 53.516 1.00 94.25 233 LEU A N 1
ATOM 1823 C CA . LEU A 1 233 ? -34.722 2.084 53.374 1.00 94.25 233 LEU A CA 1
ATOM 1824 C C . LEU A 1 233 ? -35.286 1.005 54.300 1.00 94.25 233 LEU A C 1
ATOM 1826 O O . LEU A 1 233 ? -36.275 1.259 54.984 1.00 94.25 233 LEU A O 1
ATOM 1830 N N . GLN A 1 234 ? -34.644 -0.159 54.390 1.00 94.50 234 GLN A N 1
ATOM 1831 C CA . GLN A 1 234 ? -35.046 -1.220 55.315 1.00 94.50 234 GLN A CA 1
ATOM 1832 C C . GLN A 1 234 ? -34.976 -0.758 56.775 1.00 94.50 234 GLN A C 1
ATOM 1834 O O . GLN A 1 234 ? -35.912 -1.003 57.543 1.00 94.50 234 GLN A O 1
ATOM 1839 N N . GLN A 1 235 ? -33.925 -0.024 57.154 1.00 95.19 235 GLN A N 1
ATOM 1840 C CA . GLN A 1 235 ? -33.827 0.586 58.483 1.00 95.19 235 GLN A CA 1
ATOM 1841 C C . GLN A 1 235 ? -34.977 1.569 58.733 1.00 95.19 235 GLN A C 1
ATOM 1843 O O . GLN A 1 235 ? -35.628 1.505 59.775 1.00 95.19 235 GLN A O 1
ATOM 1848 N N . ARG A 1 236 ? -35.284 2.446 57.768 1.00 92.56 236 ARG A N 1
ATOM 1849 C CA . ARG A 1 236 ? -36.389 3.413 57.876 1.00 92.56 236 ARG A CA 1
ATOM 1850 C C . ARG A 1 236 ? -37.750 2.731 57.996 1.00 92.56 236 ARG A C 1
ATOM 1852 O O . ARG A 1 236 ? -38.545 3.150 58.830 1.00 92.56 236 ARG A O 1
ATOM 1859 N N . ILE A 1 237 ? -38.003 1.682 57.214 1.00 94.50 237 ILE A N 1
ATOM 1860 C CA . ILE A 1 237 ? -39.236 0.884 57.288 1.00 94.50 237 ILE A CA 1
ATOM 1861 C C . ILE A 1 237 ? -39.363 0.233 58.667 1.00 94.50 237 ILE A C 1
ATOM 1863 O O . ILE A 1 237 ? -40.422 0.314 59.284 1.00 94.50 237 ILE A O 1
ATOM 1867 N N . THR A 1 238 ? -38.279 -0.354 59.177 1.00 94.56 238 THR A N 1
ATOM 1868 C CA . THR A 1 238 ? -38.266 -0.991 60.501 1.00 94.56 238 THR A CA 1
ATOM 1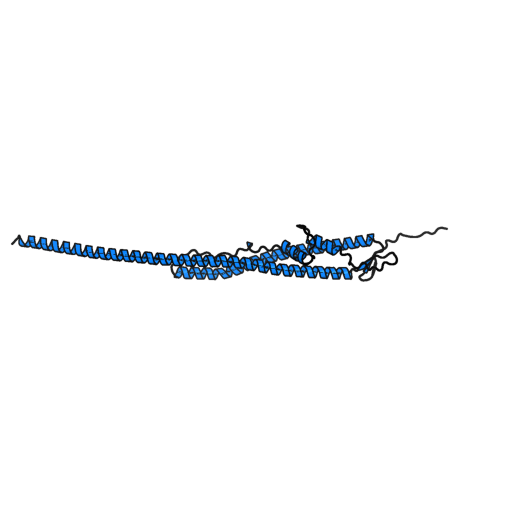869 C C . THR A 1 238 ? -38.576 0.022 61.604 1.00 94.56 238 THR A C 1
ATOM 1871 O O . THR A 1 238 ? -39.418 -0.239 62.460 1.00 94.56 238 THR A O 1
ATOM 1874 N N . ILE A 1 239 ? -37.961 1.209 61.558 1.00 94.88 239 ILE A N 1
ATOM 1875 C CA . ILE A 1 239 ? -38.227 2.293 62.518 1.00 94.88 239 ILE A CA 1
ATOM 1876 C C . ILE A 1 239 ? -39.681 2.777 62.415 1.00 94.88 239 ILE A C 1
ATOM 1878 O O . ILE A 1 239 ? -40.330 2.990 63.436 1.00 94.88 239 ILE A O 1
ATOM 1882 N N . ALA A 1 240 ? -40.213 2.935 61.201 1.00 94.44 240 ALA A N 1
ATOM 1883 C CA . ALA A 1 240 ? -41.596 3.357 60.996 1.00 94.44 240 ALA A CA 1
ATOM 1884 C C . ALA A 1 240 ? -42.606 2.325 61.527 1.00 94.44 240 ALA A C 1
ATOM 1886 O O . ALA A 1 240 ? -43.605 2.710 62.129 1.00 94.44 240 ALA A O 1
ATOM 1887 N N . ALA A 1 241 ? -42.334 1.027 61.352 1.00 93.62 241 ALA A N 1
ATOM 1888 C CA . ALA A 1 241 ? -43.155 -0.042 61.915 1.00 93.62 241 ALA A CA 1
ATOM 1889 C C . ALA A 1 241 ? -43.153 -0.009 63.452 1.00 93.62 241 ALA A C 1
ATOM 1891 O O . ALA A 1 241 ? -44.215 -0.100 64.062 1.00 93.62 241 ALA A O 1
ATOM 1892 N N . TRP A 1 242 ? -41.983 0.204 64.067 1.00 94.06 242 TRP A N 1
ATOM 1893 C CA . TRP A 1 242 ? -41.869 0.403 65.515 1.00 94.06 242 TRP A CA 1
ATOM 1894 C C . TRP A 1 242 ? -42.669 1.612 66.004 1.00 94.06 242 TRP A C 1
ATOM 1896 O O . TRP A 1 242 ? -43.421 1.487 66.962 1.00 94.06 242 TRP A O 1
ATOM 1906 N N . LEU A 1 243 ? -42.563 2.761 65.329 1.00 93.12 243 LEU A N 1
ATOM 1907 C CA . LEU A 1 243 ? -43.327 3.968 65.673 1.00 93.12 243 LEU A CA 1
ATOM 1908 C C . LEU A 1 243 ? -44.841 3.765 65.554 1.00 93.12 243 LEU A C 1
ATOM 1910 O O . LEU A 1 243 ? -45.604 4.289 66.367 1.00 93.12 243 LEU A O 1
ATOM 1914 N N . TYR A 1 244 ? -45.284 3.027 64.534 1.00 94.00 244 TYR A N 1
ATOM 1915 C CA . TYR A 1 244 ? -46.695 2.702 64.358 1.00 94.00 244 TYR A CA 1
ATOM 1916 C C . TYR A 1 244 ? -47.207 1.808 65.489 1.00 94.00 244 TYR A C 1
ATOM 1918 O O . TYR A 1 244 ? -48.271 2.082 66.044 1.00 94.00 244 TYR A O 1
ATOM 1926 N N . GLU A 1 245 ? -46.446 0.774 65.852 1.00 93.25 245 GLU A N 1
ATOM 1927 C CA . GLU A 1 245 ? -46.820 -0.130 66.939 1.00 93.25 245 GLU A CA 1
ATOM 1928 C C . GLU A 1 245 ? -46.818 0.585 68.293 1.00 93.25 245 GLU A C 1
ATOM 1930 O O . GLU A 1 245 ? -47.770 0.445 69.052 1.00 93.25 245 GLU A O 1
ATOM 1935 N N . ASP A 1 246 ? -45.826 1.433 68.559 1.00 94.12 246 ASP A N 1
ATOM 1936 C CA . ASP A 1 246 ? -45.778 2.268 69.763 1.00 94.12 246 ASP A CA 1
ATOM 1937 C C . ASP A 1 246 ? -46.992 3.209 69.844 1.00 94.12 246 ASP A C 1
ATOM 1939 O O . ASP A 1 246 ? -47.697 3.261 70.849 1.00 94.12 246 ASP A O 1
ATOM 1943 N N . SER A 1 247 ? -47.339 3.868 68.733 1.00 93.31 247 SER A N 1
ATOM 1944 C CA . SER A 1 247 ? -48.543 4.708 68.652 1.00 93.31 247 SER A CA 1
ATOM 1945 C C . SER A 1 247 ? -49.838 3.911 68.865 1.00 93.31 247 SER A C 1
ATOM 1947 O O . SER A 1 247 ? -50.810 4.445 69.408 1.00 93.31 247 SER A O 1
ATOM 1949 N N . ARG A 1 248 ? -49.881 2.646 68.422 1.00 93.31 248 ARG A N 1
ATOM 1950 C CA . ARG A 1 248 ? -51.013 1.734 68.635 1.00 93.31 248 ARG A CA 1
ATOM 1951 C C . ARG A 1 248 ? -51.133 1.353 70.108 1.00 93.31 248 ARG A C 1
ATOM 1953 O O . ARG A 1 248 ? -52.227 1.461 70.650 1.00 93.31 248 ARG A O 1
ATOM 1960 N N . LEU A 1 249 ? -50.027 0.973 70.745 1.00 93.19 249 LEU A N 1
ATOM 1961 C CA . LEU A 1 249 ? -49.980 0.644 72.170 1.00 93.19 249 LEU A CA 1
ATOM 1962 C C . LEU A 1 249 ? -50.393 1.841 73.029 1.00 93.19 249 LEU A C 1
ATOM 1964 O O . LEU A 1 249 ? -51.278 1.705 73.864 1.00 93.19 249 LEU A O 1
ATOM 1968 N N . LEU A 1 250 ? -49.860 3.034 72.748 1.00 92.31 250 LEU A N 1
ATOM 1969 C CA . LEU A 1 250 ? -50.264 4.265 73.436 1.00 92.31 250 LEU A CA 1
ATOM 1970 C C . LEU A 1 250 ? -51.764 4.546 73.294 1.00 92.31 250 LEU A C 1
ATOM 1972 O O . LEU A 1 250 ? -52.410 4.993 74.240 1.00 92.31 250 LEU A O 1
ATOM 1976 N N . ARG A 1 251 ? -52.344 4.295 72.115 1.00 90.56 251 ARG A N 1
ATOM 1977 C CA . ARG A 1 251 ? -53.789 4.445 71.903 1.00 90.56 251 ARG A CA 1
ATOM 1978 C C . ARG A 1 251 ? -54.590 3.431 72.720 1.00 90.56 251 ARG A C 1
ATOM 1980 O O . ARG A 1 251 ? -55.612 3.811 73.290 1.00 90.56 251 ARG A O 1
ATOM 1987 N N . ASP A 1 252 ? -54.160 2.175 72.748 1.00 89.75 252 ASP A N 1
ATOM 1988 C CA . ASP A 1 252 ? -54.817 1.125 73.529 1.00 89.75 252 ASP A CA 1
ATOM 1989 C C . ASP A 1 252 ? -54.742 1.449 75.032 1.00 89.75 252 ASP A C 1
ATOM 1991 O O . ASP A 1 252 ? -55.775 1.425 75.701 1.00 89.75 252 ASP A O 1
ATOM 1995 N N . ASP A 1 253 ? -53.584 1.888 75.536 1.00 89.81 253 ASP A N 1
ATOM 1996 C CA . ASP A 1 253 ? -53.404 2.338 76.922 1.00 89.81 253 ASP A CA 1
ATOM 1997 C C . ASP A 1 253 ? -54.355 3.493 77.268 1.00 89.81 253 ASP A C 1
ATOM 1999 O O . ASP A 1 253 ? -55.087 3.429 78.258 1.00 89.81 253 ASP A O 1
ATOM 2003 N N . ILE A 1 254 ? -54.434 4.523 76.419 1.00 85.75 254 ILE A N 1
ATOM 2004 C CA . ILE A 1 254 ? -55.366 5.645 76.607 1.00 85.75 254 ILE A CA 1
ATOM 2005 C C . ILE A 1 254 ? -56.823 5.158 76.657 1.00 85.75 254 ILE A C 1
ATOM 2007 O O . ILE A 1 254 ? -57.582 5.561 77.538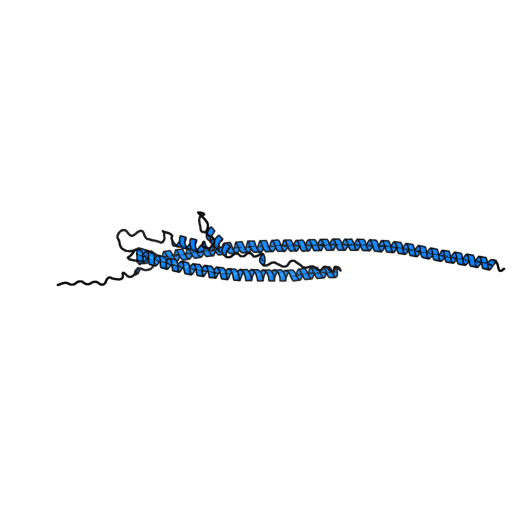 1.00 85.75 254 ILE A O 1
ATOM 2011 N N . ASN A 1 255 ? -57.227 4.275 75.741 1.00 83.06 255 ASN A N 1
ATOM 2012 C CA . ASN A 1 255 ? -58.587 3.736 75.718 1.00 83.06 255 ASN A CA 1
ATOM 2013 C C . ASN A 1 255 ? -58.899 2.898 76.965 1.00 83.06 255 ASN A C 1
ATOM 2015 O O . ASN A 1 255 ? -60.021 2.960 77.467 1.00 83.06 255 ASN A O 1
ATOM 2019 N N . THR A 1 256 ? -57.929 2.140 77.486 1.00 81.94 256 THR A N 1
ATOM 2020 C CA . THR A 1 256 ? -58.112 1.400 78.744 1.00 81.94 256 THR A CA 1
ATOM 2021 C C . THR A 1 256 ? -58.274 2.332 79.941 1.00 81.94 256 THR A C 1
ATOM 2023 O O . THR A 1 256 ? -59.175 2.100 80.744 1.00 81.94 256 THR A O 1
ATOM 2026 N N . LEU A 1 257 ? -57.502 3.423 80.020 1.00 80.06 257 LEU A N 1
ATOM 2027 C CA . LEU A 1 257 ? -57.646 4.434 81.074 1.00 80.06 257 LEU A CA 1
ATOM 2028 C C . LEU A 1 257 ? -59.049 5.060 81.070 1.00 80.06 257 LEU A C 1
ATOM 2030 O O . LEU A 1 257 ? -59.700 5.122 82.114 1.00 80.06 257 LEU A O 1
ATOM 2034 N N . PHE A 1 258 ? -59.563 5.434 79.896 1.00 76.19 258 PHE A N 1
ATOM 2035 C CA . PHE A 1 258 ? -60.921 5.976 79.775 1.00 76.19 258 PHE A CA 1
ATOM 2036 C C . PHE A 1 258 ? -62.021 4.937 80.039 1.00 76.19 258 PHE A C 1
ATOM 2038 O O . PHE A 1 258 ? -63.073 5.276 80.578 1.00 76.19 258 PHE A O 1
ATOM 2045 N N . ALA A 1 259 ? -61.802 3.663 79.705 1.00 72.00 259 ALA A N 1
ATOM 2046 C CA . ALA A 1 259 ? -62.752 2.595 80.021 1.00 72.00 259 ALA A CA 1
ATOM 2047 C C . ALA A 1 259 ? -62.843 2.321 81.534 1.00 72.00 259 ALA A C 1
ATOM 2049 O O . ALA A 1 259 ? -63.913 1.964 82.021 1.00 72.00 259 ALA A O 1
ATOM 2050 N N . THR A 1 260 ? -61.752 2.522 82.281 1.00 63.25 260 THR A N 1
ATOM 2051 C CA . THR A 1 260 ? -61.728 2.376 83.747 1.00 63.25 260 THR A CA 1
ATOM 2052 C C . THR A 1 260 ? -62.312 3.566 84.516 1.00 63.25 260 THR A C 1
ATOM 2054 O O . THR A 1 260 ? -62.669 3.406 85.676 1.00 63.25 260 THR A O 1
ATOM 2057 N N . GLU A 1 261 ? -62.461 4.740 83.892 1.00 56.59 261 GLU A N 1
ATOM 2058 C CA . GLU A 1 261 ? -63.107 5.920 84.502 1.00 56.59 261 GLU A CA 1
ATOM 2059 C C . GLU A 1 261 ? -64.650 5.873 84.467 1.00 56.59 261 GLU A C 1
ATOM 2061 O O . GLU A 1 261 ? -65.308 6.682 85.121 1.00 56.59 261 GLU A O 1
ATOM 2066 N N . HIS A 1 262 ? -65.248 4.933 83.725 1.00 53.16 262 HIS A N 1
ATOM 2067 C CA . HIS A 1 262 ? -66.703 4.804 83.556 1.00 53.16 262 HIS A CA 1
ATOM 2068 C C . HIS A 1 262 ? -67.353 3.650 84.351 1.00 53.16 262 HIS A C 1
ATOM 2070 O O . HIS A 1 262 ? -68.523 3.334 84.116 1.00 53.16 262 HIS A O 1
ATOM 2076 N N . THR A 1 263 ? -66.638 3.052 85.308 1.00 45.62 263 THR A N 1
ATOM 2077 C CA . THR A 1 263 ? -67.173 2.108 86.315 1.00 45.62 263 THR A CA 1
ATOM 2078 C C . THR A 1 263 ? -67.044 2.680 87.713 1.00 45.62 263 THR A C 1
ATOM 2080 O O . THR A 1 263 ? -68.041 2.614 88.464 1.00 45.62 263 THR A O 1
#

Organism: NCBI:txid1076179

Secondary structure (DSSP, 8-state):
-----------PPEEETTEEEESSHHHHHHHHHHHHHHHHHHHHHHHHHHHHHHHHHHHHHHHHHHHHHHHHHHHHHHHHHHHHHHTT------PPPP-GGG----HHHHHHHHHHTTS-S-----TTTHHHHHHHHHTT-TTS---S--SSSS-EEEEHHHHHHHHHHHHHHHHHHHHHHHHHHHHHHHHHHHHHHHHHHHHHHHHHHHHHHHHHHHHHHHHHHHHHHHHHHHHHHHHHHHHHHHHHHHHHHHHHHHHHTT-

Radius of gyration: 45.96 Å; chains: 1; bounding box: 112×28×166 Å

Sequence (263 aa):
MSQHSLGAGVSSAEMAGEMLVLHDEGQAKIVLDKIRSSCEGVLLAAQESISRDLALRFEQLESTLSRALNDAMRPIEQRVKEELNHAGFRARIRFPAFHTAMFNFNTRQLFNEAIEQDIPAENAPSTGGAVRDTFSRWLNQPNWGWNDYVETKTRYLIDMGALHKNLVQYVSQFCQQIRKALVAQVDISVTAGMATFFADFSLCLAQLQASLSESLTLRQQNESAVNAMNEQLQQRITIAAWLYEDSRLLRDDINTLFATEHT